Protein AF-A0A0G0ZHA1-F1 (afdb_monomer)

Secondary structure (DSSP, 8-state):
--HHHHHHHHHHS-HHHHSHHHHHHHHHHHHHH-GGGG-GGGHHHHHHHHHHHHHHHB--TT---TTS--SB-HHHHTT--HHHHHHHHHHHHHHHHTT--HHHHHHHSHHHHHHHHHHHHHH-GGGTTTS--HHHHHHHHHHHHHHTTGGGG-GGGGG-HHHHHHHHGGG---TT--

Solvent-accessible surface area (backbone atoms only — not comparable to full-atom values): 10321 Å² total; per-residue (Å²): 141,66,70,67,58,62,51,58,49,61,74,74,47,59,52,53,74,80,37,45,67,61,26,51,52,43,42,52,46,45,35,73,79,36,61,62,48,66,40,67,27,32,40,65,47,43,54,51,52,22,43,54,48,40,50,59,37,46,47,67,88,86,64,80,46,96,89,50,77,60,74,37,54,76,77,45,66,82,63,66,60,64,70,56,57,46,51,53,52,49,54,53,45,54,70,53,49,77,49,25,47,4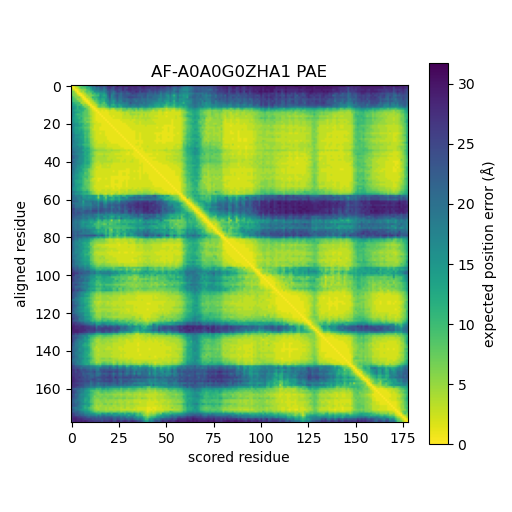2,69,55,27,51,70,79,38,42,66,51,38,54,49,49,48,52,51,47,54,74,43,47,59,87,58,73,84,81,78,79,53,66,40,44,46,18,35,49,37,43,52,52,39,65,75,66,64,47,80,80,69,53,81,77,74,66,78,42,72,70,55,47,47,69,71,55,41,79,39,55,46,65,74,78,82,124

Organism: NCBI:txid1618756

Mean predicted aligned error: 10.15 Å

Foldseek 3Di:
DPLVVVVVVVVVDQLCVVQVPQLVLLLVLLCVLQVLCVQLFQVVLSNLSSSVLSPQQEDDPPPPDVPRDRLDYPVCSVVDDSVSSNVSSVVVSCVLLVFLDLVSCCVQPVLLLVVLVVLCCVQPVVVPPDDDDSSSSRSVSSSQCVSLVPVPPDPVVSPDNVVSCVRRVVSGDRNPPD

Radius of gyration: 17.96 Å; Cα contacts (8 Å, |Δi|>4): 172; chains: 1; bounding box: 52×37×45 Å

Structure (mmCIF, N/CA/C/O backbone):
data_AF-A0A0G0ZHA1-F1
#
_entry.id   AF-A0A0G0ZHA1-F1
#
loop_
_atom_site.group_PDB
_atom_site.id
_atom_site.type_symbol
_atom_site.label_atom_id
_atom_site.label_alt_id
_atom_site.label_comp_id
_atom_site.label_asym_id
_atom_site.label_entity_id
_atom_site.label_seq_id
_atom_site.pdbx_PDB_ins_code
_atom_site.Cartn_x
_atom_site.Cartn_y
_atom_site.Cartn_z
_atom_site.occupancy
_atom_site.B_iso_or_equiv
_atom_site.auth_seq_id
_atom_site.auth_comp_id
_atom_site.auth_asym_i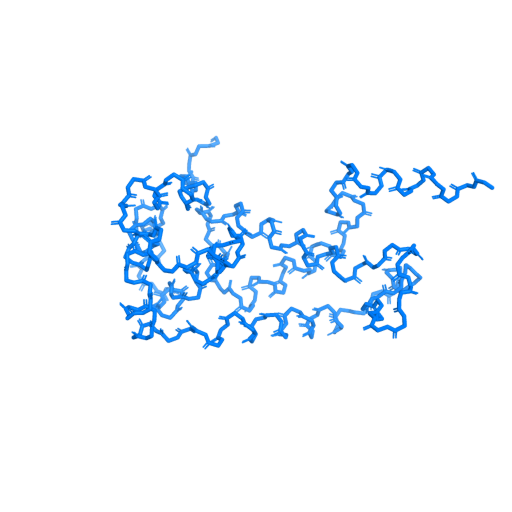d
_atom_site.auth_atom_id
_atom_site.pdbx_PDB_model_num
ATOM 1 N N . MET A 1 1 ? 34.231 -11.198 -16.435 1.00 37.31 1 MET A N 1
ATOM 2 C CA . MET A 1 1 ? 33.963 -11.262 -14.976 1.00 37.31 1 MET A CA 1
ATOM 3 C C . MET A 1 1 ? 33.442 -9.924 -14.406 1.0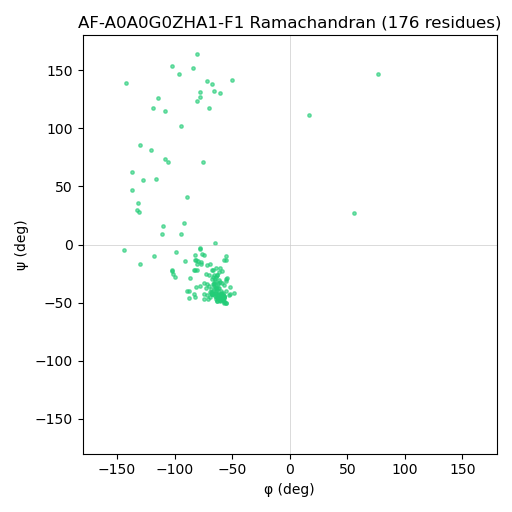0 37.31 1 MET A C 1
ATOM 5 O O . MET A 1 1 ? 33.811 -9.563 -13.298 1.00 37.31 1 MET A O 1
ATOM 9 N N . SER A 1 2 ? 32.572 -9.185 -15.118 1.00 45.50 2 SER A N 1
ATOM 10 C CA . SER A 1 2 ? 32.086 -7.848 -14.686 1.00 45.50 2 SER A CA 1
ATOM 11 C C . SER A 1 2 ? 30.690 -7.866 -14.040 1.00 45.50 2 SER A C 1
ATOM 13 O O . SER A 1 2 ? 30.403 -7.059 -13.164 1.00 45.50 2 SER A O 1
ATOM 15 N N . GLN A 1 3 ? 29.838 -8.827 -14.413 1.00 42.78 3 GLN A N 1
ATOM 16 C CA . GLN A 1 3 ? 28.422 -8.866 -14.009 1.00 42.78 3 GLN A CA 1
ATOM 17 C C . GLN A 1 3 ? 28.206 -9.078 -12.501 1.00 42.78 3 GLN A C 1
ATOM 19 O O . GLN A 1 3 ? 27.221 -8.613 -11.943 1.00 42.78 3 GLN A O 1
ATOM 24 N N . SER A 1 4 ? 29.154 -9.711 -11.808 1.00 49.75 4 SER A N 1
ATOM 25 C CA . SER A 1 4 ? 28.999 -10.093 -10.399 1.00 49.75 4 SER A CA 1
ATOM 26 C C . SER A 1 4 ? 29.073 -8.910 -9.423 1.00 49.75 4 SER A C 1
ATOM 28 O O . SER A 1 4 ? 28.534 -8.989 -8.323 1.00 49.75 4 SER A O 1
ATOM 30 N N . ARG A 1 5 ? 29.745 -7.806 -9.786 1.00 39.97 5 ARG A N 1
ATOM 31 C CA . ARG A 1 5 ? 29.899 -6.637 -8.896 1.00 39.97 5 ARG A CA 1
ATOM 32 C C . ARG A 1 5 ? 28.692 -5.705 -8.942 1.00 39.97 5 ARG A C 1
ATOM 34 O O . ARG A 1 5 ? 28.226 -5.289 -7.886 1.00 39.97 5 ARG A O 1
ATOM 41 N N . GLU A 1 6 ? 28.155 -5.436 -10.129 1.00 44.25 6 GLU A N 1
ATOM 42 C CA . GLU A 1 6 ? 26.936 -4.628 -10.306 1.00 44.25 6 GLU A CA 1
ATOM 43 C C . GLU A 1 6 ? 25.734 -5.262 -9.590 1.00 44.25 6 GLU A C 1
ATOM 45 O O . GLU A 1 6 ? 24.894 -4.569 -9.016 1.00 44.25 6 GLU A O 1
ATOM 50 N N . LEU A 1 7 ? 25.700 -6.594 -9.521 1.00 42.97 7 LEU A N 1
ATOM 51 C CA . LEU A 1 7 ? 24.596 -7.326 -8.915 1.00 42.97 7 LEU A CA 1
ATOM 52 C C . LEU A 1 7 ? 24.602 -7.353 -7.385 1.00 42.97 7 LEU A C 1
ATOM 54 O O . LEU A 1 7 ? 23.546 -7.248 -6.759 1.00 42.97 7 LEU A O 1
ATOM 58 N N . ILE A 1 8 ? 25.785 -7.413 -6.769 1.00 46.50 8 ILE A N 1
ATOM 59 C CA . ILE A 1 8 ? 25.935 -7.266 -5.312 1.00 46.50 8 ILE A CA 1
ATOM 60 C C . ILE A 1 8 ? 25.543 -5.843 -4.881 1.00 46.50 8 ILE A C 1
ATOM 62 O O . ILE A 1 8 ? 24.961 -5.652 -3.811 1.00 46.50 8 ILE A O 1
ATOM 66 N N . VAL A 1 9 ? 25.813 -4.846 -5.729 1.00 45.88 9 VAL A N 1
ATOM 67 C CA . VAL A 1 9 ? 25.416 -3.450 -5.508 1.00 45.88 9 VAL A CA 1
ATOM 68 C C . VAL A 1 9 ? 23.890 -3.293 -5.588 1.00 45.88 9 VAL A C 1
ATOM 70 O O . VAL A 1 9 ? 23.301 -2.686 -4.692 1.00 45.88 9 VAL A O 1
ATOM 73 N N . CYS A 1 10 ? 23.225 -3.936 -6.556 1.00 49.22 10 CYS A N 1
ATOM 74 C CA . CYS A 1 10 ? 21.761 -3.898 -6.695 1.00 49.22 10 CYS A CA 1
ATOM 75 C C . CYS A 1 10 ? 20.986 -4.591 -5.557 1.00 49.22 10 CYS A C 1
ATOM 77 O O . CYS A 1 10 ? 19.814 -4.295 -5.335 1.00 49.22 10 CYS A O 1
ATOM 79 N N . GLN A 1 11 ? 21.611 -5.511 -4.816 1.00 53.94 11 GLN A N 1
ATOM 80 C CA . GLN A 1 11 ? 20.988 -6.141 -3.643 1.00 53.94 11 GLN A CA 1
ATOM 81 C C . GLN A 1 11 ? 21.102 -5.295 -2.365 1.00 53.94 11 GLN A C 1
ATOM 83 O O . GLN A 1 11 ? 20.321 -5.496 -1.436 1.00 53.94 11 GLN A O 1
ATOM 88 N N . ARG A 1 12 ? 22.068 -4.367 -2.305 1.00 59.75 12 ARG A N 1
ATOM 89 C CA . ARG A 1 12 ? 22.348 -3.532 -1.123 1.00 59.75 12 ARG A CA 1
ATOM 90 C C . ARG A 1 12 ? 21.795 -2.113 -1.232 1.00 59.75 12 ARG A C 1
ATOM 92 O O . ARG A 1 12 ? 21.552 -1.492 -0.202 1.00 59.75 12 ARG A O 1
ATOM 99 N N . LEU A 1 13 ? 21.606 -1.609 -2.449 1.00 70.62 13 LEU A N 1
ATOM 100 C CA . LEU A 1 13 ? 21.026 -0.295 -2.711 1.00 70.62 13 LEU A CA 1
ATOM 101 C C . LEU A 1 13 ? 19.526 -0.401 -3.002 1.00 70.62 13 LEU A C 1
ATOM 103 O O . LEU A 1 13 ? 19.053 -1.385 -3.572 1.00 70.62 13 LEU A O 1
ATOM 107 N N . GLN A 1 14 ? 18.781 0.626 -2.598 1.00 81.12 14 GLN A N 1
ATOM 108 C CA . GLN A 1 14 ? 17.362 0.744 -2.922 1.00 81.12 14 GLN A CA 1
ATOM 109 C C . GLN A 1 14 ? 17.190 0.972 -4.431 1.00 81.12 14 GLN A C 1
ATOM 111 O O . GLN A 1 14 ? 17.927 1.745 -5.045 1.00 81.12 14 GLN A O 1
ATOM 116 N N . PHE A 1 15 ? 16.205 0.316 -5.033 1.00 81.94 15 PHE A N 1
ATOM 117 C CA . PHE A 1 15 ? 15.832 0.488 -6.433 1.00 81.94 15 PHE A CA 1
ATOM 118 C C . PHE A 1 15 ? 15.324 1.905 -6.701 1.00 81.94 15 PHE A C 1
ATOM 120 O O . PHE A 1 15 ? 15.535 2.410 -7.797 1.00 81.94 15 PHE A O 1
ATOM 127 N N . SER A 1 16 ? 14.751 2.582 -5.705 1.00 85.94 16 SER A N 1
ATOM 128 C CA . SER A 1 16 ? 14.474 4.021 -5.755 1.00 85.94 16 SER A CA 1
ATOM 129 C C . SER A 1 16 ? 15.707 4.888 -6.053 1.00 85.94 16 SER A C 1
ATOM 131 O O . SER A 1 16 ? 15.572 5.941 -6.668 1.00 85.94 16 SER A O 1
ATOM 133 N N . VAL A 1 17 ? 16.907 4.448 -5.653 1.00 86.75 17 VAL A N 1
ATOM 134 C CA . VAL A 1 17 ? 18.180 5.144 -5.912 1.00 86.75 17 VAL A CA 1
ATOM 135 C C . VAL A 1 17 ? 18.766 4.731 -7.259 1.00 86.75 17 VAL A C 1
ATOM 137 O O . VAL A 1 17 ? 19.301 5.565 -7.981 1.00 86.75 17 VAL A O 1
ATOM 140 N N . LEU A 1 18 ? 18.668 3.446 -7.603 1.00 81.00 18 LEU A N 1
ATOM 141 C CA . LEU A 1 18 ? 19.221 2.904 -8.848 1.00 81.00 18 LEU A CA 1
ATOM 142 C C . LEU A 1 18 ? 18.387 3.282 -10.078 1.00 81.00 18 LEU A C 1
ATOM 144 O O . LEU A 1 18 ? 18.935 3.470 -11.159 1.00 81.00 18 LEU A O 1
ATOM 148 N N . PHE A 1 19 ? 17.069 3.393 -9.908 1.00 84.75 19 PHE A N 1
ATOM 149 C CA . PHE A 1 19 ? 16.093 3.621 -10.971 1.00 84.75 19 PHE A CA 1
ATOM 150 C C . PHE A 1 19 ? 15.048 4.667 -10.539 1.00 84.75 19 PHE A C 1
ATOM 152 O O . PHE A 1 19 ? 13.853 4.362 -10.435 1.00 84.75 19 PHE A O 1
ATOM 159 N N . PRO A 1 20 ? 15.479 5.914 -10.270 1.00 87.06 20 PRO A N 1
ATOM 160 C CA . PRO A 1 20 ? 14.632 6.941 -9.663 1.00 87.06 20 PRO A CA 1
ATOM 161 C C . PRO A 1 20 ? 13.423 7.315 -10.525 1.00 87.06 20 PRO A C 1
ATOM 163 O O . PRO A 1 20 ? 12.344 7.583 -9.998 1.00 87.06 20 PRO A O 1
ATOM 166 N N . GLU A 1 21 ? 13.565 7.295 -11.850 1.00 86.38 21 GLU A N 1
ATOM 167 C CA . GLU A 1 21 ? 12.484 7.660 -12.768 1.00 86.38 21 GLU A CA 1
ATOM 168 C C . GLU A 1 21 ? 11.382 6.593 -12.812 1.00 86.38 21 GLU A C 1
ATOM 170 O O . GLU A 1 21 ? 10.204 6.931 -12.692 1.00 86.38 21 GLU A O 1
ATOM 175 N N . VAL A 1 22 ? 11.751 5.307 -12.874 1.00 86.19 22 VAL A N 1
ATOM 176 C CA . VAL A 1 22 ? 10.794 4.188 -12.781 1.00 86.19 22 VAL A CA 1
ATOM 177 C C . VAL A 1 22 ? 10.089 4.218 -11.429 1.00 86.19 22 VAL A C 1
ATOM 179 O O . VAL A 1 22 ? 8.864 4.146 -11.368 1.00 86.19 22 VAL A O 1
ATOM 182 N N . HIS A 1 23 ? 10.845 4.398 -10.344 1.00 89.88 23 HIS A N 1
ATOM 183 C CA . HIS A 1 23 ? 10.276 4.486 -9.003 1.00 89.88 23 HIS A CA 1
ATOM 184 C C . HIS A 1 23 ? 9.275 5.643 -8.879 1.00 89.88 23 HIS A C 1
ATOM 186 O O . HIS A 1 23 ? 8.193 5.470 -8.318 1.00 89.88 23 HIS A O 1
ATOM 192 N N . ARG A 1 24 ? 9.586 6.816 -9.445 1.00 91.25 24 ARG A N 1
ATOM 193 C CA . ARG A 1 24 ? 8.678 7.972 -9.469 1.00 91.25 24 ARG A CA 1
ATOM 194 C C . ARG A 1 24 ? 7.370 7.662 -10.203 1.00 91.25 24 ARG A C 1
ATOM 196 O O . ARG A 1 24 ? 6.306 8.001 -9.687 1.00 91.25 24 ARG A O 1
ATOM 203 N N . LEU A 1 25 ? 7.437 7.010 -11.364 1.00 90.44 25 LEU A N 1
ATOM 204 C CA . LEU A 1 25 ? 6.252 6.614 -12.136 1.00 90.44 25 LEU A CA 1
ATOM 205 C C . LEU A 1 25 ? 5.395 5.596 -11.378 1.00 90.44 25 LEU A C 1
ATOM 207 O O . LEU A 1 25 ? 4.180 5.755 -11.291 1.00 90.44 25 LEU A O 1
ATOM 211 N N . VAL A 1 26 ? 6.029 4.608 -10.741 1.00 91.00 26 VAL A N 1
ATOM 212 C CA . VAL A 1 26 ? 5.342 3.630 -9.887 1.00 91.00 26 VAL A CA 1
ATOM 213 C C . VAL A 1 26 ? 4.624 4.319 -8.729 1.00 91.00 26 VAL A C 1
ATOM 215 O O . VAL A 1 26 ? 3.463 4.015 -8.472 1.00 91.00 26 VAL A O 1
ATOM 218 N N . ARG A 1 27 ? 5.270 5.269 -8.040 1.00 93.31 27 ARG A N 1
ATOM 219 C CA . ARG A 1 27 ? 4.625 6.042 -6.964 1.00 93.31 27 ARG A CA 1
ATOM 220 C C . ARG A 1 27 ? 3.401 6.803 -7.459 1.00 93.31 27 ARG A C 1
ATOM 222 O O . ARG A 1 27 ? 2.386 6.816 -6.771 1.00 93.31 27 ARG A O 1
ATOM 229 N N . TYR A 1 28 ? 3.505 7.442 -8.623 1.00 91.94 28 TYR A N 1
ATOM 230 C CA . TYR A 1 28 ? 2.398 8.193 -9.209 1.00 91.94 28 TYR A CA 1
ATOM 231 C C . TYR A 1 28 ? 1.216 7.275 -9.539 1.00 91.94 28 TYR A C 1
ATOM 233 O O . TYR A 1 28 ? 0.095 7.543 -9.111 1.00 91.94 28 TYR A O 1
ATOM 241 N N . ALA A 1 29 ? 1.477 6.153 -10.215 1.00 91.44 29 ALA A N 1
ATOM 242 C CA . ALA A 1 29 ? 0.456 5.158 -10.519 1.00 91.44 29 ALA A CA 1
ATOM 243 C C . ALA A 1 29 ? -0.170 4.578 -9.237 1.00 91.44 29 ALA A C 1
ATOM 245 O O . ALA A 1 29 ? -1.390 4.475 -9.139 1.00 91.44 29 ALA A O 1
ATOM 246 N N . LEU A 1 30 ? 0.640 4.276 -8.215 1.00 92.75 30 LEU A N 1
ATOM 247 C CA . LEU A 1 30 ? 0.157 3.796 -6.919 1.00 92.75 30 LEU A CA 1
ATOM 248 C C . LEU A 1 30 ? -0.815 4.775 -6.266 1.00 92.75 30 LEU A C 1
ATOM 250 O O . LEU A 1 30 ? -1.871 4.348 -5.826 1.00 92.75 30 LEU A O 1
ATOM 254 N N . VAL A 1 31 ? -0.496 6.069 -6.216 1.00 91.31 31 VAL A N 1
ATOM 255 C CA . VAL A 1 31 ? -1.399 7.079 -5.633 1.00 91.31 31 VAL A CA 1
ATOM 256 C C . VAL A 1 31 ? -2.675 7.239 -6.464 1.00 91.31 31 VAL A C 1
ATOM 258 O O . VAL A 1 31 ? -3.746 7.460 -5.907 1.00 91.31 31 VAL A O 1
ATOM 261 N N . ARG A 1 32 ? -2.582 7.091 -7.791 1.00 90.00 32 ARG A N 1
ATOM 262 C CA . ARG A 1 32 ? -3.736 7.177 -8.693 1.00 90.00 32 ARG A CA 1
ATOM 263 C C . ARG A 1 32 ? -4.723 6.023 -8.498 1.00 90.00 32 ARG A C 1
ATOM 265 O O . ARG A 1 32 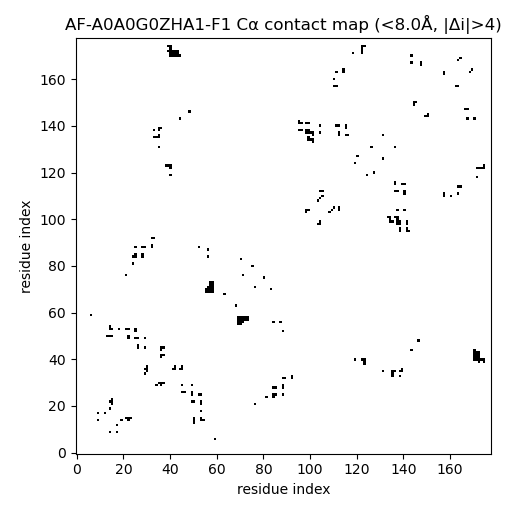? -5.924 6.258 -8.529 1.00 90.00 32 ARG A O 1
ATOM 272 N N . TYR A 1 33 ? -4.225 4.800 -8.308 1.00 89.06 33 TYR A N 1
ATOM 273 C CA . TYR A 1 33 ? -5.062 3.615 -8.081 1.00 89.06 33 TYR A CA 1
ATOM 274 C C . TYR A 1 33 ? -5.434 3.405 -6.609 1.00 89.06 33 TYR A C 1
ATOM 276 O O . TYR A 1 33 ? -6.494 2.871 -6.316 1.00 89.06 33 TYR A O 1
ATOM 284 N N . PHE A 1 34 ? -4.592 3.849 -5.677 1.00 88.50 34 PHE A N 1
ATOM 285 C CA . PHE A 1 34 ? -4.822 3.775 -4.239 1.00 88.50 34 PHE A CA 1
ATOM 286 C C . PHE A 1 34 ? -4.799 5.176 -3.650 1.00 88.50 34 PHE A C 1
ATOM 288 O O . PHE A 1 34 ? -3.801 5.605 -3.064 1.00 88.50 34 PHE A O 1
ATOM 295 N N . HIS A 1 35 ? -5.922 5.879 -3.768 1.00 85.25 35 HIS A N 1
ATOM 296 C CA . HIS A 1 35 ? -6.051 7.246 -3.269 1.00 85.25 35 HIS A CA 1
ATOM 297 C C . HIS A 1 35 ? -5.624 7.371 -1.797 1.00 85.25 35 HIS A C 1
ATOM 299 O O . HIS A 1 35 ? -4.938 8.316 -1.416 1.00 85.25 35 HIS A O 1
ATOM 305 N N . VAL A 1 36 ? -5.915 6.352 -0.981 1.00 87.81 36 VAL A N 1
ATOM 306 C CA . VAL A 1 36 ? -5.529 6.279 0.437 1.00 87.81 36 VAL A CA 1
ATOM 307 C C . VAL A 1 36 ? -4.016 6.348 0.700 1.00 87.81 36 VAL A C 1
ATOM 309 O O . VAL A 1 36 ? -3.600 6.772 1.777 1.00 87.81 36 VAL A O 1
ATOM 312 N N . LEU A 1 37 ? -3.163 6.002 -0.272 1.00 90.62 37 LEU A N 1
ATOM 313 C CA . LEU A 1 37 ? -1.704 6.106 -0.134 1.00 90.62 37 LEU A CA 1
ATOM 314 C C . LEU A 1 37 ? -1.181 7.548 -0.219 1.00 90.62 37 LEU A C 1
ATOM 316 O O . LEU A 1 37 ? -0.009 7.779 0.077 1.00 90.62 37 LEU A O 1
ATOM 320 N N . GLN A 1 38 ? -2.022 8.520 -0.585 1.00 87.94 38 GLN A N 1
ATOM 321 C CA . GLN A 1 38 ? -1.659 9.939 -0.525 1.00 87.94 38 GLN A CA 1
ATOM 322 C C . GLN A 1 38 ? -1.576 10.471 0.916 1.00 87.94 38 GLN A C 1
ATOM 324 O O . GLN A 1 38 ? -1.012 11.542 1.142 1.00 87.94 38 GLN A O 1
ATOM 329 N N . LEU A 1 39 ? -2.170 9.757 1.884 1.00 88.12 39 LEU A N 1
ATOM 330 C CA . LEU A 1 39 ? -2.177 10.172 3.282 1.00 88.12 39 LEU A CA 1
ATOM 331 C C . LEU A 1 39 ? -0.737 10.276 3.795 1.00 88.12 39 LEU A C 1
ATOM 333 O O . LEU A 1 39 ? 0.057 9.339 3.669 1.00 88.12 39 LEU A O 1
ATOM 337 N N . ARG A 1 40 ? -0.392 11.400 4.430 1.00 88.38 40 ARG A N 1
ATOM 338 C CA . ARG A 1 40 ? 0.963 11.628 4.955 1.00 88.38 40 ARG A CA 1
ATOM 339 C C . ARG A 1 40 ? 1.273 10.613 6.044 1.00 88.38 40 ARG A C 1
ATOM 341 O O . ARG A 1 40 ? 2.392 10.105 6.108 1.00 88.38 40 ARG A O 1
ATOM 348 N N . CYS A 1 41 ? 0.272 10.267 6.852 1.00 89.75 41 CYS A N 1
ATOM 349 C CA . CYS A 1 41 ? 0.421 9.299 7.928 1.00 89.75 41 CYS A CA 1
ATOM 350 C C . CYS A 1 41 ? 0.815 7.894 7.447 1.00 89.75 41 CYS A C 1
ATOM 352 O O . CYS A 1 41 ? 1.442 7.183 8.220 1.00 89.75 41 CYS A O 1
ATOM 354 N N . VAL A 1 42 ? 0.547 7.501 6.195 1.00 91.44 42 VAL A N 1
ATOM 355 C CA . VAL A 1 42 ? 0.924 6.175 5.655 1.00 91.44 42 VAL A CA 1
ATOM 356 C C . VAL A 1 42 ? 2.041 6.233 4.614 1.00 91.44 42 VAL A C 1
ATOM 358 O O . VAL A 1 42 ? 2.291 5.252 3.913 1.00 91.44 42 VAL A O 1
ATOM 361 N N . LYS A 1 43 ? 2.775 7.349 4.530 1.00 90.06 43 LYS A N 1
ATOM 362 C CA . LYS A 1 43 ? 3.910 7.507 3.608 1.00 90.06 43 LYS A CA 1
ATOM 363 C C . LYS A 1 43 ? 4.911 6.332 3.625 1.00 90.06 43 LYS A C 1
ATOM 365 O O . LYS A 1 43 ? 5.282 5.893 2.536 1.00 90.06 43 LYS A O 1
ATOM 370 N N . PRO A 1 44 ? 5.299 5.747 4.781 1.00 91.06 44 PRO A N 1
ATOM 371 C CA . PRO A 1 44 ? 6.192 4.584 4.787 1.00 91.06 44 PRO A CA 1
ATOM 372 C C . PRO A 1 44 ? 5.637 3.378 4.016 1.00 91.06 44 PRO A C 1
ATOM 374 O O . PRO A 1 44 ? 6.398 2.625 3.409 1.00 91.06 44 PRO A O 1
ATOM 377 N N . LEU A 1 45 ? 4.312 3.192 4.016 1.00 91.62 45 LEU A N 1
ATOM 378 C CA . LEU A 1 45 ? 3.657 2.120 3.269 1.00 91.62 45 LEU A CA 1
ATOM 379 C C . LEU A 1 45 ? 3.747 2.369 1.761 1.00 91.62 45 LEU A C 1
ATOM 381 O O . LEU A 1 45 ? 4.115 1.455 1.024 1.00 91.62 45 LEU A O 1
ATOM 385 N N . LEU A 1 46 ? 3.481 3.601 1.309 1.00 93.00 46 LEU A N 1
ATOM 386 C CA . LEU A 1 46 ? 3.658 3.993 -0.094 1.00 93.00 46 LEU A CA 1
ATOM 387 C C . LEU A 1 46 ? 5.102 3.756 -0.559 1.00 93.00 46 LEU A C 1
ATOM 389 O O . LEU A 1 46 ? 5.312 3.175 -1.622 1.00 93.00 46 LEU A O 1
ATOM 393 N N . ASP A 1 47 ? 6.087 4.163 0.245 1.00 90.69 47 ASP A N 1
ATOM 394 C CA . ASP A 1 47 ? 7.509 4.020 -0.080 1.00 90.69 47 ASP A CA 1
ATOM 395 C C . ASP A 1 47 ? 7.896 2.544 -0.273 1.00 90.69 47 ASP A C 1
ATOM 397 O O . ASP A 1 47 ? 8.538 2.188 -1.264 1.00 90.69 47 ASP A O 1
ATOM 401 N N . VAL A 1 48 ? 7.440 1.660 0.621 1.00 89.62 48 VAL A N 1
ATOM 402 C CA . VAL A 1 48 ? 7.697 0.215 0.521 1.00 89.62 48 VAL A CA 1
ATOM 403 C C . VAL A 1 48 ? 6.969 -0.425 -0.661 1.00 89.62 48 VAL A C 1
ATOM 405 O O . VAL A 1 48 ? 7.555 -1.263 -1.349 1.00 89.62 48 VAL A O 1
ATOM 408 N N . CYS A 1 49 ? 5.713 -0.055 -0.921 1.00 89.88 49 CYS A N 1
ATOM 409 C CA . CYS A 1 49 ? 4.965 -0.559 -2.075 1.00 89.88 49 CYS A CA 1
ATOM 410 C C . CYS A 1 49 ? 5.649 -0.165 -3.389 1.00 89.88 49 CYS A C 1
ATOM 412 O O . CYS A 1 49 ? 5.861 -1.016 -4.255 1.00 89.88 49 CYS A O 1
ATOM 414 N N . ALA A 1 50 ? 6.055 1.101 -3.509 1.00 91.19 50 ALA A N 1
ATOM 415 C CA . ALA A 1 50 ? 6.745 1.599 -4.688 1.00 91.19 50 ALA A CA 1
ATOM 416 C C . ALA A 1 50 ? 8.081 0.886 -4.901 1.00 91.19 50 ALA A C 1
ATOM 418 O O . ALA A 1 50 ? 8.389 0.473 -6.016 1.00 91.19 50 ALA A O 1
ATOM 419 N N . GLU A 1 51 ? 8.850 0.670 -3.837 1.00 88.38 51 GLU A N 1
ATOM 420 C CA . GLU A 1 51 ? 10.123 -0.048 -3.895 1.00 88.38 51 GLU A CA 1
ATOM 421 C C . GLU A 1 51 ? 9.941 -1.504 -4.355 1.00 88.38 51 GLU A C 1
ATOM 423 O O . GLU A 1 51 ? 10.640 -1.969 -5.259 1.00 88.38 51 GLU A O 1
ATOM 428 N N . LYS A 1 52 ? 8.955 -2.218 -3.793 1.00 84.81 52 LYS A N 1
ATOM 429 C CA . LYS A 1 52 ? 8.635 -3.598 -4.192 1.00 84.81 52 LYS A CA 1
ATOM 430 C C . LYS A 1 52 ? 8.231 -3.684 -5.661 1.00 84.81 52 LYS A C 1
ATOM 432 O O . LYS A 1 52 ? 8.762 -4.524 -6.382 1.00 84.81 52 LYS A O 1
ATOM 437 N N . LEU A 1 53 ? 7.320 -2.823 -6.112 1.00 85.12 53 LEU A N 1
ATOM 438 C CA . LEU A 1 53 ? 6.851 -2.833 -7.499 1.00 85.12 53 LEU A CA 1
ATOM 439 C C . LEU A 1 53 ? 7.940 -2.401 -8.479 1.00 85.12 53 LEU A C 1
ATOM 441 O O . LEU A 1 53 ? 8.089 -3.035 -9.517 1.00 85.12 53 LEU A O 1
ATOM 445 N N . THR A 1 54 ? 8.768 -1.416 -8.124 1.00 85.12 54 THR A N 1
ATOM 446 C CA . THR A 1 54 ? 9.940 -1.029 -8.931 1.00 85.12 54 THR A CA 1
ATOM 447 C C . THR A 1 54 ? 10.869 -2.226 -9.130 1.00 85.12 54 THR A C 1
ATOM 449 O O . THR A 1 54 ? 11.292 -2.504 -10.248 1.00 85.12 54 THR A O 1
ATOM 452 N N . ARG A 1 55 ? 11.124 -3.001 -8.069 1.00 79.31 55 ARG A N 1
ATOM 453 C CA . ARG A 1 55 ? 11.909 -4.239 -8.160 1.00 79.31 55 ARG A CA 1
ATOM 454 C C . ARG A 1 55 ? 11.230 -5.329 -8.997 1.00 79.31 55 ARG A C 1
ATOM 456 O O . ARG A 1 55 ? 11.928 -6.116 -9.621 1.00 79.31 55 ARG A O 1
ATOM 463 N N . HIS A 1 56 ? 9.902 -5.420 -8.998 1.00 76.38 56 HIS A N 1
ATOM 464 C CA . HIS A 1 56 ? 9.184 -6.383 -9.843 1.00 76.38 56 HIS A CA 1
ATOM 465 C C . HIS A 1 56 ? 9.194 -5.992 -11.323 1.00 76.38 56 HIS A C 1
ATOM 467 O O . HIS A 1 56 ? 9.305 -6.862 -12.184 1.00 76.38 56 HIS A O 1
ATOM 473 N N . ILE A 1 57 ? 9.091 -4.696 -11.608 1.00 76.62 57 ILE A N 1
ATOM 474 C CA . ILE A 1 57 ? 9.131 -4.144 -12.963 1.00 76.62 57 ILE A CA 1
ATOM 475 C C . ILE A 1 57 ? 10.524 -4.327 -13.569 1.00 76.62 57 ILE A C 1
ATOM 477 O O . ILE A 1 57 ? 10.649 -4.724 -14.726 1.00 76.62 57 ILE A O 1
ATOM 481 N N . ILE A 1 58 ? 11.56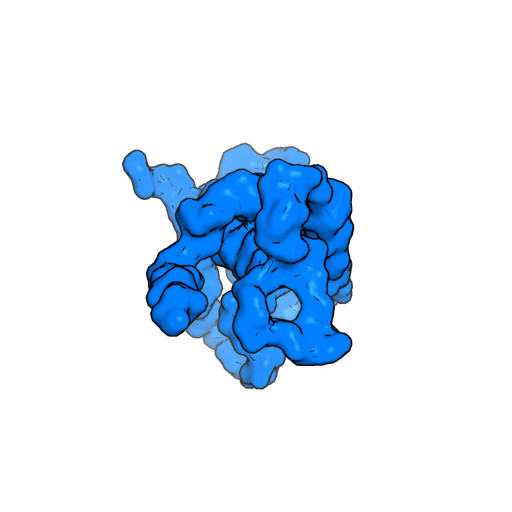4 -4.078 -12.773 1.00 73.81 58 ILE A N 1
ATOM 482 C CA . ILE A 1 58 ? 12.957 -4.127 -13.207 1.00 73.81 58 ILE A CA 1
ATOM 483 C C . ILE A 1 58 ? 13.538 -5.504 -12.895 1.00 73.81 58 ILE A C 1
ATOM 485 O O . ILE A 1 58 ? 13.926 -5.787 -11.761 1.00 73.81 58 ILE A O 1
ATOM 489 N N . ALA A 1 59 ? 13.655 -6.368 -13.902 1.00 64.56 59 ALA A N 1
ATOM 490 C CA . ALA A 1 59 ? 14.404 -7.604 -13.717 1.00 64.56 59 ALA A CA 1
ATOM 491 C C . ALA A 1 59 ? 15.910 -7.332 -13.790 1.00 64.56 59 ALA A C 1
ATOM 493 O O . ALA A 1 59 ? 16.421 -6.803 -14.777 1.00 64.56 59 ALA A O 1
ATOM 494 N N . LEU A 1 60 ? 16.643 -7.774 -12.768 1.00 51.66 60 LEU A N 1
ATOM 495 C CA . LEU A 1 60 ? 18.085 -7.944 -12.902 1.00 51.66 60 LEU A CA 1
ATOM 496 C C . LEU A 1 60 ? 18.357 -9.162 -13.811 1.00 51.66 60 LEU A C 1
ATOM 498 O O . LEU A 1 60 ? 17.664 -10.176 -13.672 1.00 51.66 60 LEU A O 1
ATOM 502 N N . PRO A 1 61 ? 19.368 -9.109 -14.700 1.00 45.53 61 PRO A N 1
ATOM 503 C CA . PRO A 1 61 ? 19.620 -10.129 -15.726 1.00 45.53 61 PRO A CA 1
ATOM 504 C C . PRO A 1 61 ? 19.784 -11.584 -15.234 1.00 45.53 61 PRO A C 1
ATOM 506 O O . PRO A 1 61 ? 19.752 -12.508 -16.043 1.00 45.53 61 PRO A O 1
ATOM 509 N N . GLU A 1 62 ? 19.958 -11.822 -13.933 1.00 40.69 62 GLU A N 1
ATOM 510 C CA . GLU A 1 62 ? 20.320 -13.134 -13.378 1.00 40.69 62 GLU A CA 1
ATOM 511 C C . GLU A 1 62 ? 19.161 -14.125 -13.166 1.00 40.69 62 GLU A C 1
ATOM 513 O O . GLU A 1 62 ? 19.416 -15.312 -12.976 1.00 40.69 62 GLU A O 1
ATOM 518 N N . LYS A 1 63 ? 17.888 -13.707 -13.226 1.00 43.88 63 LYS A N 1
ATOM 519 C CA . LYS A 1 63 ? 16.735 -14.623 -13.062 1.00 43.88 63 LYS A CA 1
ATOM 520 C C . LYS A 1 63 ? 15.879 -14.730 -14.321 1.00 43.88 63 LYS A C 1
ATOM 522 O O . LYS A 1 63 ? 14.667 -14.541 -14.283 1.00 43.88 63 LYS A O 1
ATOM 527 N N . ARG A 1 64 ? 16.494 -15.108 -15.445 1.00 42.78 64 ARG A N 1
ATOM 528 C CA . ARG A 1 64 ? 15.754 -15.622 -16.610 1.00 42.78 64 ARG A CA 1
ATOM 529 C C . ARG A 1 64 ? 15.281 -17.058 -16.346 1.00 42.78 64 ARG A C 1
ATOM 531 O O . ARG A 1 64 ? 15.784 -18.004 -16.939 1.00 42.78 64 ARG A O 1
ATOM 538 N N . ASN A 1 65 ? 14.301 -17.228 -15.460 1.00 39.03 65 ASN A N 1
ATOM 539 C CA . ASN A 1 65 ? 13.452 -18.419 -15.504 1.00 39.03 65 ASN A CA 1
ATOM 540 C C . ASN A 1 65 ? 12.428 -18.219 -16.626 1.00 39.03 65 ASN A C 1
ATOM 542 O O . ASN A 1 65 ? 11.762 -17.187 -16.673 1.00 39.03 65 ASN A O 1
ATOM 546 N N . ALA A 1 66 ? 12.264 -19.214 -17.501 1.00 40.34 66 ALA A N 1
ATOM 547 C CA . ALA A 1 66 ? 11.331 -19.176 -18.635 1.00 40.34 66 ALA A CA 1
ATOM 548 C C . ALA A 1 66 ? 9.854 -18.910 -18.244 1.00 40.34 66 ALA A C 1
ATOM 550 O O . ALA A 1 66 ? 9.047 -18.581 -19.107 1.00 40.34 66 ALA A O 1
ATOM 551 N N . PHE A 1 67 ? 9.518 -19.007 -16.950 1.00 38.69 67 PHE A N 1
ATOM 552 C CA . PHE A 1 67 ? 8.184 -18.777 -16.381 1.00 38.69 67 PHE A CA 1
ATOM 553 C C . PHE A 1 67 ? 7.968 -17.385 -15.754 1.00 38.69 67 PHE A C 1
ATOM 555 O O . PHE A 1 67 ? 6.841 -17.054 -15.405 1.00 38.69 67 PHE A O 1
ATOM 562 N N . THR A 1 68 ? 9.000 -16.546 -15.637 1.00 43.34 68 THR A N 1
ATOM 563 C CA . THR A 1 68 ? 8.889 -15.159 -15.143 1.00 43.34 68 THR A CA 1
ATOM 564 C C . THR A 1 68 ? 9.597 -14.234 -16.119 1.00 43.34 68 THR A C 1
ATOM 566 O O . THR A 1 68 ? 10.786 -13.950 -15.972 1.00 43.34 68 THR A O 1
ATOM 569 N N . ARG A 1 69 ? 8.881 -13.800 -17.160 1.00 47.00 69 ARG A N 1
ATOM 570 C CA . ARG A 1 69 ? 9.381 -12.759 -18.064 1.00 47.00 69 ARG A CA 1
ATOM 571 C C . ARG A 1 69 ? 9.496 -11.433 -17.289 1.00 47.00 69 ARG A C 1
ATOM 573 O O . ARG A 1 69 ? 8.538 -11.085 -16.599 1.00 47.00 69 ARG A O 1
ATOM 580 N N . PRO A 1 70 ? 10.625 -10.706 -17.387 1.00 50.88 70 PRO A N 1
ATOM 581 C CA . PRO A 1 70 ? 10.715 -9.316 -16.941 1.00 50.88 70 PRO A CA 1
ATOM 582 C C . PRO A 1 70 ? 9.576 -8.478 -17.515 1.00 50.88 70 PRO A C 1
ATOM 584 O O . PRO A 1 70 ? 9.232 -8.652 -18.686 1.00 50.88 70 PRO A O 1
ATOM 587 N N . PHE A 1 71 ? 9.017 -7.554 -16.727 1.00 57.72 71 PHE A N 1
ATOM 588 C CA . PHE A 1 71 ? 8.026 -6.622 -17.265 1.00 57.72 71 PHE A CA 1
ATOM 589 C C . PHE A 1 71 ? 8.668 -5.453 -18.016 1.00 57.72 71 PHE A C 1
ATOM 591 O O . PHE A 1 71 ? 7.992 -4.891 -18.865 1.00 57.72 71 PHE A O 1
ATOM 598 N N . LEU A 1 72 ? 9.940 -5.121 -17.761 1.00 57.62 72 LEU A N 1
ATOM 599 C CA . LEU A 1 72 ? 10.778 -4.252 -18.595 1.00 57.62 72 LEU A CA 1
ATOM 600 C C . LEU A 1 72 ? 12.224 -4.773 -18.619 1.00 57.62 72 LEU A C 1
ATOM 602 O O . LEU A 1 72 ? 12.758 -5.174 -17.580 1.00 57.62 72 LEU A O 1
ATOM 606 N N . ASP A 1 73 ? 12.863 -4.738 -19.789 1.00 64.12 73 ASP A N 1
ATOM 607 C CA . ASP A 1 73 ? 14.312 -4.940 -19.917 1.00 64.12 73 ASP A CA 1
ATOM 608 C C . ASP A 1 73 ? 15.069 -3.622 -19.658 1.00 64.12 73 ASP A C 1
ATOM 610 O O . ASP A 1 73 ? 14.562 -2.538 -19.938 1.00 64.12 73 ASP A O 1
ATOM 614 N N . LEU A 1 74 ? 16.318 -3.688 -19.173 1.00 61.31 74 LEU A N 1
ATOM 615 C CA . LEU A 1 74 ? 17.132 -2.491 -18.871 1.00 61.31 74 LEU A CA 1
ATOM 616 C C . LEU A 1 74 ? 17.276 -1.530 -20.071 1.00 61.31 74 LEU A C 1
ATOM 618 O O . LEU A 1 74 ? 17.354 -0.320 -19.882 1.00 61.31 74 LEU A O 1
ATOM 622 N N . GLY A 1 75 ? 17.273 -2.049 -21.305 1.00 59.25 75 GLY A N 1
ATOM 623 C CA . GLY A 1 75 ? 17.292 -1.227 -22.522 1.00 59.25 75 GLY A CA 1
ATOM 624 C C . GLY A 1 75 ? 15.990 -0.456 -22.777 1.00 59.25 75 GLY A C 1
ATOM 625 O O . GLY A 1 75 ? 16.026 0.609 -23.382 1.00 59.25 75 GLY A O 1
ATOM 626 N N . GLU A 1 76 ? 14.856 -0.954 -22.276 1.00 58.91 76 GLU A N 1
ATOM 627 C CA . GLU A 1 76 ? 13.541 -0.300 -22.359 1.00 58.91 76 GLU A CA 1
ATOM 628 C C . GLU A 1 76 ? 13.359 0.758 -21.258 1.00 58.91 76 GLU A C 1
ATOM 630 O O . GLU A 1 76 ? 12.569 1.685 -21.422 1.00 58.91 76 GLU A O 1
ATOM 635 N N . ILE A 1 77 ? 14.118 0.670 -20.155 1.00 60.94 77 ILE A N 1
ATOM 636 C CA . ILE A 1 77 ? 14.121 1.685 -19.083 1.00 60.94 77 ILE A CA 1
ATOM 637 C C . ILE A 1 77 ? 14.586 3.040 -19.625 1.00 60.94 77 ILE A C 1
ATOM 639 O O . ILE A 1 77 ? 14.029 4.070 -19.263 1.00 60.94 77 ILE A O 1
ATOM 643 N N . HIS A 1 78 ? 15.560 3.038 -20.537 1.00 56.16 78 HIS A N 1
ATOM 644 C CA . HIS A 1 78 ? 16.064 4.253 -21.179 1.00 56.16 78 HIS A CA 1
ATOM 645 C C . HIS A 1 78 ? 15.152 4.787 -22.305 1.00 56.16 78 HIS A C 1
ATOM 647 O O . HIS A 1 78 ? 15.442 5.842 -22.864 1.00 56.16 78 HIS A O 1
ATOM 653 N N . GLY A 1 79 ? 14.050 4.093 -22.624 1.00 55.94 79 GLY A N 1
ATOM 654 C CA . GLY A 1 79 ? 13.078 4.445 -23.670 1.00 55.94 79 GLY A CA 1
ATOM 655 C C . GLY A 1 79 ? 11.610 4.372 -23.220 1.00 55.94 79 GLY A C 1
ATOM 656 O O . GLY A 1 79 ? 10.759 4.055 -24.041 1.00 55.94 79 GLY A O 1
ATOM 657 N N . PHE A 1 80 ? 11.349 4.611 -21.927 1.00 61.62 80 PHE A N 1
ATOM 658 C CA . PHE A 1 80 ? 10.061 4.664 -21.207 1.00 61.62 80 PHE A CA 1
ATOM 659 C C . PHE A 1 80 ? 8.810 4.046 -21.861 1.00 61.62 80 PHE A C 1
ATOM 661 O O . PHE A 1 80 ? 8.184 4.629 -22.741 1.00 61.62 80 PHE A O 1
ATOM 668 N N . ALA A 1 81 ? 8.321 2.951 -21.272 1.00 69.19 81 ALA A N 1
ATOM 669 C CA . ALA A 1 81 ? 6.987 2.403 -21.527 1.00 69.19 81 ALA A CA 1
ATOM 670 C C . ALA A 1 81 ? 6.056 2.635 -20.319 1.00 69.19 81 ALA A C 1
ATOM 672 O O . ALA A 1 81 ? 5.769 1.715 -19.551 1.00 69.19 81 ALA A O 1
ATOM 673 N N . GLU A 1 82 ? 5.603 3.876 -20.120 1.00 78.50 82 GLU A N 1
ATOM 674 C CA . GLU A 1 82 ? 4.722 4.260 -18.999 1.00 78.50 82 GLU A CA 1
ATOM 675 C C . GLU A 1 82 ? 3.442 3.411 -18.931 1.00 78.50 82 GLU A C 1
ATOM 677 O O . GLU A 1 82 ? 3.064 2.958 -17.854 1.00 78.50 82 GLU A O 1
ATOM 682 N N . GLU A 1 83 ? 2.840 3.102 -20.083 1.00 78.44 83 GLU A N 1
ATOM 683 C CA . GLU A 1 83 ? 1.646 2.250 -20.209 1.00 78.44 83 GLU A CA 1
ATOM 684 C C . GLU A 1 83 ? 1.842 0.853 -19.593 1.00 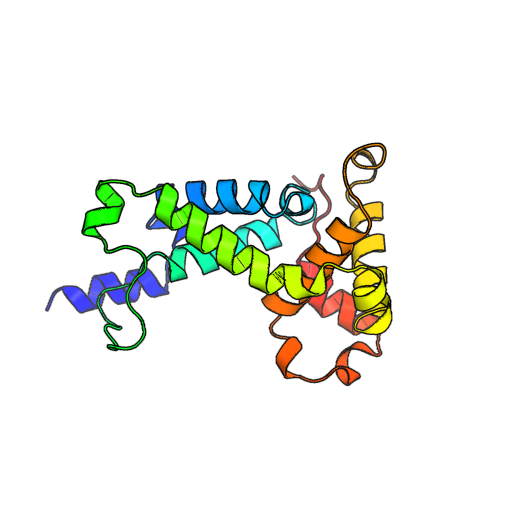78.44 83 GLU A C 1
ATOM 686 O O . GLU A 1 83 ? 0.932 0.281 -18.988 1.00 78.44 83 GLU A O 1
ATOM 691 N N . ARG A 1 84 ? 3.060 0.305 -19.687 1.00 76.00 84 ARG A N 1
ATOM 692 C CA . ARG A 1 84 ? 3.406 -0.996 -19.102 1.00 76.00 84 ARG A CA 1
ATOM 693 C C . ARG A 1 84 ? 3.459 -0.910 -17.578 1.00 76.00 84 ARG A C 1
ATOM 695 O O . ARG A 1 84 ? 2.874 -1.751 -16.897 1.00 76.00 84 ARG A O 1
ATOM 702 N N . ILE A 1 85 ? 4.120 0.114 -17.038 1.00 83.56 85 ILE A N 1
ATOM 703 C CA . ILE A 1 85 ? 4.156 0.352 -15.585 1.00 83.56 85 ILE A CA 1
ATOM 704 C C . ILE A 1 85 ? 2.731 0.510 -15.056 1.00 83.56 85 ILE A C 1
ATOM 706 O O . ILE A 1 85 ? 2.364 -0.123 -14.068 1.00 83.56 85 ILE A O 1
ATOM 710 N N . ASP A 1 86 ? 1.925 1.300 -15.754 1.00 83.50 86 ASP A N 1
ATOM 711 C CA . ASP A 1 86 ? 0.545 1.579 -15.395 1.00 83.50 86 ASP A CA 1
ATOM 712 C C . ASP A 1 86 ? -0.320 0.312 -15.351 1.00 83.50 86 ASP A C 1
ATOM 714 O O . ASP A 1 86 ? -0.977 0.034 -14.347 1.00 83.50 86 ASP A O 1
ATOM 718 N N . THR A 1 87 ? -0.226 -0.518 -16.395 1.00 80.62 87 THR A N 1
ATOM 719 C CA . THR A 1 87 ? -0.918 -1.812 -16.482 1.00 80.62 87 THR A CA 1
ATOM 720 C C . THR A 1 87 ? -0.536 -2.735 -15.326 1.00 80.62 87 THR A C 1
ATOM 722 O O . THR A 1 87 ? -1.403 -3.360 -14.717 1.00 80.62 87 THR A O 1
ATOM 725 N N . LEU A 1 88 ? 0.752 -2.816 -14.979 1.00 82.06 88 LEU A N 1
ATOM 726 C CA . LEU A 1 88 ? 1.209 -3.677 -13.889 1.00 82.06 88 LEU A CA 1
ATOM 727 C C . LEU A 1 88 ? 0.701 -3.191 -12.527 1.00 82.06 88 LEU A C 1
ATOM 729 O O . LEU A 1 88 ? 0.258 -4.002 -11.711 1.00 82.06 88 LEU A O 1
ATOM 733 N N . VAL A 1 89 ? 0.734 -1.879 -12.279 1.00 86.56 89 VAL A N 1
ATOM 734 C CA . VAL A 1 89 ? 0.192 -1.301 -11.042 1.00 86.56 89 VAL A CA 1
ATOM 735 C C . VAL A 1 89 ? -1.323 -1.515 -10.970 1.00 86.56 89 VAL A C 1
ATOM 737 O O . VAL A 1 89 ? -1.826 -1.847 -9.899 1.00 86.56 89 VAL A O 1
ATOM 740 N N . HIS A 1 90 ? -2.039 -1.421 -12.094 1.00 84.88 90 HIS A N 1
ATOM 741 C CA . HIS A 1 90 ? -3.466 -1.733 -12.168 1.00 84.88 90 HIS A CA 1
ATOM 742 C C . HIS A 1 90 ? -3.769 -3.209 -11.857 1.00 84.88 90 HIS A C 1
ATOM 744 O O . HIS A 1 90 ? -4.668 -3.505 -11.070 1.00 84.88 90 HIS A O 1
ATOM 750 N N . CYS A 1 91 ? -3.001 -4.149 -12.415 1.00 82.25 91 CYS A N 1
ATOM 751 C CA . CYS A 1 91 ? -3.131 -5.571 -12.088 1.00 82.25 91 CYS A CA 1
ATOM 752 C C . CYS A 1 91 ? -2.919 -5.824 -10.591 1.00 82.25 91 CYS A C 1
ATOM 754 O O . CYS A 1 91 ? -3.718 -6.516 -9.962 1.00 82.25 91 CYS A O 1
ATOM 756 N N . TRP A 1 92 ? -1.880 -5.221 -10.008 1.00 84.69 92 TRP A N 1
ATOM 757 C CA . TRP A 1 92 ? -1.614 -5.329 -8.576 1.00 84.69 92 TRP A CA 1
ATOM 758 C C . TRP A 1 92 ? -2.726 -4.699 -7.731 1.00 84.69 92 TRP A C 1
ATOM 760 O O . TRP A 1 92 ? -3.109 -5.260 -6.707 1.00 84.69 92 TRP A O 1
ATOM 770 N N . HIS A 1 93 ? -3.298 -3.577 -8.182 1.00 86.19 93 HIS A N 1
ATOM 771 C CA . HIS A 1 93 ? -4.493 -2.999 -7.577 1.00 86.19 93 HIS A CA 1
ATOM 772 C C . HIS A 1 93 ? -5.640 -4.004 -7.530 1.00 86.19 93 HIS A C 1
ATOM 774 O O . HIS A 1 93 ? -6.172 -4.253 -6.455 1.00 86.19 93 HIS A O 1
ATOM 780 N N . ASN A 1 94 ? -5.958 -4.664 -8.641 1.00 82.25 94 ASN A N 1
ATOM 781 C CA . ASN A 1 94 ? -7.056 -5.630 -8.680 1.00 82.25 94 ASN A CA 1
ATOM 782 C C . ASN A 1 94 ? -6.830 -6.827 -7.732 1.00 82.25 94 ASN A C 1
ATOM 784 O O . ASN A 1 94 ? -7.782 -7.311 -7.126 1.00 82.25 94 ASN A O 1
ATOM 788 N N . GLU A 1 95 ? -5.583 -7.272 -7.526 1.00 77.88 95 GLU A N 1
ATOM 789 C CA . GLU A 1 95 ? -5.262 -8.323 -6.540 1.00 77.88 95 GLU A CA 1
ATOM 790 C C . GLU A 1 95 ? -5.472 -7.893 -5.077 1.00 77.88 95 GLU A C 1
ATOM 792 O O . GLU A 1 95 ? -5.723 -8.735 -4.207 1.00 77.88 95 GLU A O 1
ATOM 797 N N . ILE A 1 96 ? -5.306 -6.603 -4.779 1.00 78.00 96 ILE A N 1
ATOM 798 C CA . ILE A 1 96 ? -5.529 -6.035 -3.445 1.00 78.00 96 ILE A CA 1
ATOM 799 C C . ILE A 1 96 ? -7.016 -5.744 -3.236 1.00 78.00 96 ILE A C 1
ATOM 801 O O . ILE A 1 96 ? -7.567 -6.102 -2.194 1.00 78.00 96 ILE A O 1
ATOM 805 N N . SER A 1 97 ? -7.653 -5.144 -4.239 1.00 69.69 97 SER A N 1
ATOM 806 C CA . SER A 1 97 ? -9.040 -4.682 -4.208 1.00 69.69 97 SER A CA 1
ATOM 807 C C . SER A 1 97 ? -10.059 -5.806 -4.392 1.00 69.69 97 SER A C 1
ATOM 809 O O . SER A 1 97 ? -11.235 -5.592 -4.175 1.00 69.69 97 SER A O 1
ATOM 811 N N . MET A 1 98 ? -9.638 -7.052 -4.637 1.00 66.00 98 MET A N 1
ATOM 812 C CA . MET A 1 98 ? -10.503 -8.235 -4.458 1.00 66.00 98 MET A CA 1
ATOM 813 C C . MET A 1 98 ? -11.113 -8.365 -3.043 1.00 66.00 98 MET A C 1
ATOM 815 O O . MET A 1 98 ? -11.970 -9.217 -2.820 1.00 66.00 98 MET A O 1
ATOM 819 N N . TYR A 1 99 ? -10.657 -7.550 -2.090 1.00 62.66 99 TYR A N 1
ATOM 820 C CA . TYR A 1 99 ? -11.125 -7.489 -0.708 1.00 62.66 99 TYR A CA 1
ATOM 821 C C . TYR A 1 99 ? -11.419 -6.039 -0.270 1.00 62.66 99 TYR A C 1
ATOM 823 O O . TYR A 1 99 ? -11.245 -5.708 0.903 1.00 62.66 99 TYR A O 1
ATOM 831 N N . ASP A 1 100 ? -11.781 -5.161 -1.212 1.00 67.06 100 ASP A N 1
ATOM 832 C CA . ASP A 1 100 ? -12.100 -3.745 -0.966 1.00 67.06 100 ASP A CA 1
ATOM 833 C C . ASP A 1 100 ? -13.480 -3.510 -0.330 1.00 67.06 100 ASP A C 1
ATOM 835 O O . ASP A 1 100 ? -13.784 -2.394 0.094 1.00 67.06 100 ASP A O 1
ATOM 839 N N . ASP A 1 101 ? -14.290 -4.562 -0.224 1.00 73.62 101 ASP A N 1
ATOM 840 C CA . ASP A 1 101 ? -15.597 -4.527 0.414 1.00 73.62 101 ASP A CA 1
ATOM 841 C C . ASP A 1 101 ? -15.448 -4.351 1.945 1.00 73.62 101 ASP A C 1
ATOM 843 O O . ASP A 1 101 ? -14.881 -5.221 2.627 1.00 73.62 101 ASP A O 1
ATOM 847 N N . PRO A 1 102 ? -15.951 -3.242 2.520 1.00 71.75 102 PRO A N 1
ATOM 848 C CA . PRO A 1 102 ? -15.847 -2.969 3.946 1.00 71.75 102 PRO A CA 1
ATOM 849 C C . PRO A 1 102 ? -16.650 -3.960 4.793 1.00 71.75 102 PRO A C 1
ATOM 851 O O . PRO A 1 102 ? -16.242 -4.236 5.920 1.00 71.75 102 PRO A O 1
ATOM 854 N N . ASP A 1 103 ? -17.738 -4.543 4.288 1.00 76.19 103 ASP A N 1
ATOM 855 C CA . ASP A 1 103 ? -18.488 -5.586 4.993 1.00 76.19 103 ASP A CA 1
ATOM 856 C C . ASP A 1 103 ? -17.660 -6.874 5.064 1.00 76.19 103 ASP A C 1
ATOM 858 O O . ASP A 1 103 ? -17.547 -7.491 6.129 1.00 76.19 103 ASP A O 1
ATOM 862 N N . ILE A 1 104 ? -16.967 -7.231 3.977 1.00 70.44 104 ILE A N 1
ATOM 863 C CA . ILE A 1 104 ? -16.007 -8.346 3.980 1.00 70.44 104 ILE A CA 1
ATOM 864 C C . ILE A 1 104 ? -14.840 -8.040 4.924 1.00 70.44 104 ILE A C 1
ATOM 866 O O . ILE A 1 104 ? -14.473 -8.894 5.732 1.00 70.44 104 ILE A O 1
ATOM 870 N N . ALA A 1 105 ? -14.269 -6.836 4.894 1.00 70.19 105 ALA A N 1
ATOM 871 C CA . ALA A 1 105 ? -13.178 -6.456 5.791 1.00 70.19 105 ALA A CA 1
ATOM 872 C C . ALA A 1 105 ? -13.608 -6.474 7.270 1.00 70.19 105 ALA A C 1
ATOM 874 O O . ALA A 1 105 ? -12.855 -6.947 8.128 1.00 70.19 105 ALA A O 1
ATOM 875 N N . ASN A 1 106 ? -14.834 -6.034 7.567 1.00 69.69 106 ASN A N 1
ATOM 876 C CA . ASN A 1 106 ? -15.428 -6.076 8.901 1.00 69.69 106 ASN A CA 1
ATOM 877 C C . ASN A 1 106 ? -15.653 -7.506 9.403 1.00 69.69 106 ASN A C 1
ATOM 879 O O . ASN A 1 106 ? -15.570 -7.747 10.606 1.00 69.69 106 ASN A O 1
ATOM 883 N N . VAL A 1 107 ? -15.893 -8.471 8.516 1.00 73.19 107 VAL A N 1
ATOM 884 C CA . VAL A 1 107 ? -16.072 -9.880 8.898 1.00 73.19 107 VAL A CA 1
ATOM 885 C C . VAL A 1 107 ? -14.735 -10.621 8.966 1.00 73.19 107 VAL A C 1
ATOM 887 O O . VAL A 1 107 ? -14.465 -11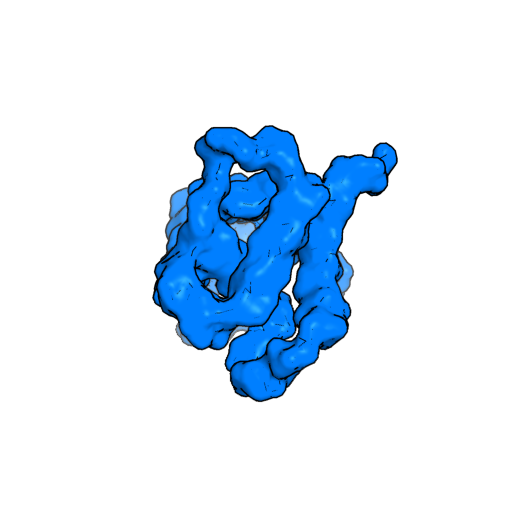.334 9.933 1.00 73.19 107 VAL A O 1
ATOM 890 N N . VAL A 1 108 ? -13.873 -10.446 7.964 1.00 73.31 108 VAL A N 1
ATOM 891 C CA . VAL A 1 108 ? -12.626 -11.209 7.808 1.00 73.31 108 VAL A CA 1
ATOM 892 C C . VAL A 1 108 ? -11.510 -10.645 8.692 1.00 73.31 108 VAL A C 1
ATOM 894 O O . VAL A 1 108 ? -10.723 -11.411 9.250 1.00 73.31 108 VAL A O 1
ATOM 897 N N . LEU A 1 109 ? -11.434 -9.318 8.858 1.00 78.75 109 LEU A N 1
ATOM 898 C CA . LEU A 1 109 ? -10.363 -8.625 9.587 1.00 78.75 109 LEU A CA 1
ATOM 899 C C . LEU A 1 109 ? -10.871 -7.496 10.523 1.00 78.75 109 LEU A C 1
ATOM 901 O O . LEU A 1 109 ? -10.247 -6.428 10.574 1.00 78.75 109 LEU A O 1
ATOM 905 N N . PRO A 1 110 ? -11.916 -7.711 11.356 1.00 82.38 110 PRO A N 1
ATOM 906 C CA . PRO A 1 110 ? -12.599 -6.652 12.120 1.00 82.38 110 PRO A CA 1
ATOM 907 C C . PRO A 1 110 ? -11.664 -5.783 12.964 1.00 82.38 110 PRO A C 1
ATOM 909 O O . PRO A 1 110 ? -11.783 -4.560 13.024 1.00 82.38 110 PRO A O 1
ATOM 912 N N . LYS A 1 111 ? -10.705 -6.417 13.650 1.00 84.69 111 LYS A N 1
ATOM 913 C CA . LYS A 1 111 ? -9.787 -5.720 14.562 1.00 84.69 111 LYS A CA 1
ATOM 914 C C . LYS A 1 111 ? -8.761 -4.869 13.818 1.00 84.69 111 LYS A C 1
ATOM 916 O O . LYS A 1 111 ? -8.369 -3.825 14.331 1.00 84.69 111 LYS A O 1
ATOM 921 N N . ILE A 1 112 ? -8.326 -5.315 12.640 1.00 86.25 112 ILE A N 1
ATOM 922 C CA . ILE A 1 112 ? -7.376 -4.574 11.806 1.00 86.25 112 ILE A CA 1
ATOM 923 C C . ILE A 1 112 ? -8.092 -3.404 11.156 1.00 86.25 112 ILE A C 1
ATOM 925 O O . ILE A 1 112 ? -7.594 -2.292 11.251 1.00 86.25 112 ILE A O 1
ATOM 929 N N . PHE A 1 113 ? -9.275 -3.637 10.588 1.00 86.94 113 PHE A N 1
ATOM 930 C CA . PHE A 1 113 ? -10.089 -2.585 9.991 1.00 86.94 113 PHE A CA 1
ATOM 931 C C . PHE A 1 113 ? -10.378 -1.460 10.990 1.00 86.94 113 PHE A C 1
ATOM 933 O O . PHE A 1 113 ? -10.045 -0.299 10.744 1.00 86.94 113 PHE A O 1
ATOM 940 N N . LYS A 1 114 ? -10.856 -1.814 12.191 1.00 88.38 114 LYS A N 1
ATOM 941 C CA . LYS A 1 114 ? -11.063 -0.854 13.282 1.00 88.38 114 LYS A CA 1
ATOM 942 C C . LYS A 1 114 ? -9.780 -0.105 13.657 1.00 88.38 114 LYS A C 1
ATOM 944 O O . LYS A 1 114 ? -9.810 1.114 13.800 1.00 88.38 114 LYS A O 1
ATOM 949 N N . PHE A 1 115 ? -8.654 -0.808 13.793 1.00 90.75 115 PHE A N 1
ATOM 950 C CA . PHE A 1 115 ? -7.365 -0.185 14.103 1.00 90.75 115 PHE A CA 1
ATOM 951 C C . PHE A 1 115 ? -6.906 0.786 13.004 1.00 90.75 115 PHE A C 1
ATOM 953 O O . PHE A 1 115 ? -6.501 1.905 13.311 1.00 90.75 115 PHE A O 1
ATOM 960 N N . THR A 1 116 ? -6.982 0.384 11.733 1.00 90.38 116 THR A N 1
ATOM 961 C CA . THR A 1 116 ? -6.635 1.218 10.574 1.00 90.38 116 THR A CA 1
ATOM 962 C C . THR A 1 116 ? -7.472 2.491 10.577 1.00 90.38 116 THR A C 1
ATOM 964 O O . THR A 1 116 ? -6.913 3.584 10.500 1.00 90.38 116 THR A O 1
ATOM 967 N N . ARG A 1 117 ? -8.791 2.356 10.752 1.00 89.25 117 ARG A N 1
ATOM 968 C CA . ARG A 1 117 ? -9.721 3.482 10.848 1.00 89.25 117 ARG A CA 1
ATOM 969 C C . ARG A 1 117 ? -9.336 4.443 11.973 1.00 89.25 117 ARG A C 1
ATOM 971 O O . ARG A 1 117 ? -9.205 5.639 11.737 1.00 89.25 117 ARG A O 1
ATOM 978 N N . GLU A 1 118 ? -9.097 3.926 13.179 1.00 90.38 118 GLU A N 1
ATOM 979 C CA . GLU A 1 118 ? -8.676 4.728 14.337 1.00 90.38 118 GLU A CA 1
ATOM 980 C C . GLU A 1 118 ? -7.352 5.469 14.083 1.00 90.38 118 GLU A C 1
ATOM 982 O O . GLU A 1 118 ? -7.234 6.643 14.426 1.00 90.38 118 GLU A O 1
ATOM 987 N N . GLN A 1 119 ? -6.363 4.821 13.458 1.00 90.88 119 GLN A N 1
ATOM 988 C CA . GLN A 1 119 ? -5.078 5.455 13.150 1.00 90.88 119 GLN A CA 1
ATOM 989 C C . GLN A 1 119 ? -5.199 6.563 12.102 1.00 90.88 119 GLN A C 1
ATOM 991 O O . GLN A 1 119 ? -4.573 7.609 12.272 1.00 90.88 119 GLN A O 1
ATOM 996 N N . VAL A 1 120 ? -5.990 6.355 11.045 1.00 88.62 120 VAL A N 1
ATOM 997 C CA . VAL A 1 120 ? -6.232 7.383 10.020 1.00 88.62 120 VAL A CA 1
ATOM 998 C C . VAL A 1 120 ? -6.936 8.586 10.642 1.00 88.62 120 VAL A C 1
ATOM 1000 O O . VAL A 1 120 ? -6.450 9.703 10.496 1.00 88.62 120 VAL A O 1
ATOM 1003 N N . LEU A 1 121 ? -8.006 8.358 11.412 1.00 85.94 121 LEU A N 1
ATOM 1004 C CA . LEU A 1 121 ? -8.751 9.423 12.094 1.00 85.94 121 LEU A CA 1
ATOM 1005 C C . LEU A 1 121 ? -7.882 10.218 13.074 1.00 85.94 121 LEU A C 1
ATOM 1007 O O . LEU A 1 121 ? -8.001 11.436 13.162 1.00 85.94 121 LEU A O 1
ATOM 1011 N N . LEU A 1 122 ? -6.998 9.537 13.806 1.00 87.69 122 LEU A N 1
ATOM 1012 C CA . LEU A 1 122 ? -6.111 10.183 14.769 1.00 87.69 122 LEU A CA 1
ATOM 1013 C C . LEU A 1 122 ? -5.029 11.035 14.090 1.00 87.69 122 LEU A C 1
ATOM 1015 O O . LEU A 1 122 ? -4.615 12.051 14.644 1.00 87.69 122 LEU A O 1
ATOM 1019 N N . LYS A 1 123 ? -4.519 10.594 12.935 1.00 86.44 123 LYS A N 1
ATOM 1020 C CA . LYS A 1 123 ? -3.313 11.163 12.314 1.00 86.44 123 LYS A CA 1
ATOM 1021 C C . LYS A 1 123 ? -3.602 12.095 11.144 1.00 86.44 123 LYS A C 1
ATOM 1023 O O . LYS A 1 123 ? -2.757 12.928 10.861 1.00 86.44 123 LYS A O 1
ATOM 1028 N N . GLU A 1 124 ? -4.757 11.994 10.496 1.00 82.50 124 GLU A N 1
ATOM 1029 C CA . GLU A 1 124 ? -5.180 12.871 9.392 1.00 82.50 124 GLU A CA 1
ATOM 1030 C C . GLU A 1 124 ? -6.577 13.471 9.647 1.00 82.50 124 GLU A C 1
ATOM 1032 O O . GLU A 1 124 ? -7.476 13.313 8.816 1.00 82.50 124 GLU A O 1
ATOM 1037 N N . PRO A 1 125 ? -6.796 14.162 10.784 1.00 75.38 125 PRO A N 1
ATOM 1038 C CA . PRO A 1 125 ? -8.114 14.703 11.130 1.00 75.38 125 PRO A CA 1
ATOM 1039 C C . PRO A 1 125 ? -8.618 15.734 10.104 1.00 75.38 125 PRO A C 1
ATOM 1041 O O . PRO A 1 125 ? -9.817 15.814 9.848 1.00 75.38 125 PRO A O 1
ATOM 1044 N N . ASP A 1 126 ? -7.705 16.470 9.463 1.00 71.31 126 ASP A N 1
ATOM 1045 C CA . ASP A 1 126 ? -8.023 17.561 8.529 1.00 71.31 126 ASP A CA 1
ATOM 1046 C C . ASP A 1 126 ? -8.472 17.077 7.137 1.00 71.31 126 ASP A C 1
ATOM 1048 O O . ASP A 1 126 ? -9.036 17.844 6.359 1.00 71.31 126 ASP A O 1
ATOM 1052 N N . VAL A 1 127 ? -8.241 15.802 6.806 1.00 66.56 127 VAL A N 1
ATOM 1053 C CA . VAL A 1 127 ? -8.678 15.193 5.533 1.00 66.56 127 VAL A CA 1
ATOM 1054 C C . VAL A 1 127 ? -10.168 14.806 5.590 1.00 66.56 127 VAL A C 1
ATOM 1056 O O . VAL A 1 127 ? -10.804 14.556 4.562 1.00 66.56 127 VAL A O 1
ATOM 1059 N N . TYR A 1 128 ? -10.742 14.785 6.799 1.00 59.91 128 TYR A N 1
ATOM 1060 C CA . TYR A 1 128 ? -12.027 14.165 7.109 1.00 59.91 128 TYR A CA 1
ATOM 1061 C C . TYR A 1 128 ? -13.282 15.049 6.952 1.00 59.91 128 TYR A C 1
ATOM 1063 O O . TYR A 1 128 ? -14.210 14.931 7.755 1.00 59.91 128 TYR A O 1
ATOM 1071 N N . PRO A 1 129 ? -13.386 15.882 5.898 1.00 48.78 129 PRO A N 1
ATOM 1072 C CA . PRO A 1 129 ? -14.726 16.184 5.400 1.00 48.78 129 PRO A CA 1
ATOM 1073 C C . PRO A 1 129 ? -15.019 15.760 3.953 1.00 48.78 129 PRO A C 1
ATOM 1075 O O . PRO A 1 129 ? -16.193 15.799 3.603 1.00 48.78 129 PRO A O 1
ATOM 1078 N N . PHE A 1 130 ? -14.057 15.328 3.113 1.00 51.56 130 PHE A N 1
ATOM 1079 C CA . PHE A 1 130 ? -14.382 15.131 1.679 1.00 51.56 130 PHE A CA 1
ATOM 1080 C C . PHE A 1 130 ? -13.738 13.976 0.884 1.00 51.56 130 PHE A C 1
ATOM 1082 O O . PHE A 1 130 ? -14.156 13.803 -0.257 1.00 51.56 130 PHE A O 1
ATOM 1089 N N . TYR A 1 131 ? -12.796 13.166 1.398 1.00 61.94 131 TYR A N 1
ATOM 1090 C CA . TYR A 1 131 ? -12.006 12.309 0.478 1.00 61.94 131 TYR A CA 1
ATOM 1091 C C . TYR A 1 131 ? -11.855 10.808 0.761 1.00 61.94 131 TYR A C 1
ATOM 1093 O O . TYR A 1 131 ? -11.477 10.098 -0.165 1.00 61.94 131 TYR A O 1
ATOM 1101 N N . LEU A 1 132 ? -12.130 10.286 1.961 1.00 75.88 132 LEU A N 1
ATOM 1102 C CA . LEU A 1 132 ? -11.911 8.854 2.239 1.00 75.88 132 LEU A CA 1
ATOM 1103 C C . LEU A 1 132 ? -13.202 8.132 2.617 1.00 75.88 132 LEU A C 1
ATOM 1105 O O . LEU A 1 132 ? -13.813 8.430 3.643 1.00 75.88 132 LEU A O 1
ATOM 1109 N N . SER A 1 133 ? -13.581 7.165 1.788 1.00 85.31 133 SER A N 1
ATOM 1110 C CA . SER A 1 133 ? -14.679 6.230 2.021 1.00 85.31 133 SER A CA 1
ATOM 1111 C C . SER A 1 133 ? -14.255 5.077 2.944 1.00 85.31 133 SER A C 1
ATOM 1113 O O . SER A 1 133 ? -13.068 4.813 3.135 1.00 85.31 133 SER A O 1
ATOM 1115 N N . GLU A 1 134 ? -15.215 4.338 3.507 1.00 85.50 134 GLU A N 1
ATOM 1116 C CA . GLU A 1 134 ? -14.904 3.107 4.258 1.00 85.50 134 GLU A CA 1
ATOM 1117 C C . GLU A 1 134 ? -14.249 2.039 3.351 1.00 85.50 134 GLU A C 1
ATOM 1119 O O . GLU A 1 134 ? -13.424 1.262 3.834 1.00 85.50 134 GLU A O 1
ATOM 1124 N N . ASN A 1 135 ? -14.508 2.062 2.035 1.00 87.06 135 ASN A N 1
ATOM 1125 C CA . ASN A 1 135 ? -13.809 1.218 1.056 1.00 87.06 135 ASN A CA 1
ATOM 1126 C C . ASN A 1 135 ? -12.315 1.566 0.995 1.00 87.06 135 ASN A C 1
ATOM 1128 O O . ASN A 1 135 ? -11.471 0.674 0.990 1.00 87.06 135 ASN A O 1
ATOM 1132 N N . ASP A 1 136 ? -11.955 2.853 1.027 1.00 86.44 136 ASP A N 1
ATOM 1133 C CA . ASP A 1 136 ? -10.547 3.271 1.050 1.00 86.44 136 ASP A CA 1
ATOM 1134 C C . ASP A 1 136 ? -9.827 2.767 2.307 1.00 86.44 136 ASP A C 1
ATOM 1136 O O . ASP A 1 136 ? -8.665 2.348 2.259 1.00 86.44 136 ASP A O 1
ATOM 1140 N N . ILE A 1 137 ? -10.529 2.765 3.444 1.00 87.69 137 ILE A N 1
ATOM 1141 C CA . ILE A 1 137 ? -10.017 2.201 4.695 1.00 87.69 137 ILE A CA 1
ATOM 1142 C C . ILE A 1 137 ? -9.857 0.681 4.579 1.00 87.69 137 ILE A C 1
ATOM 1144 O O . ILE A 1 137 ? -8.844 0.148 5.038 1.00 87.69 137 ILE A O 1
ATOM 1148 N N . ALA A 1 138 ? -10.793 -0.016 3.930 1.00 86.75 138 ALA A N 1
ATOM 1149 C CA . ALA A 1 138 ? -10.729 -1.463 3.726 1.00 86.75 138 ALA A CA 1
ATOM 1150 C C . ALA A 1 138 ? -9.530 -1.835 2.846 1.00 86.75 138 ALA A C 1
ATOM 1152 O O . ALA A 1 138 ? -8.707 -2.676 3.223 1.00 86.75 138 ALA A O 1
ATOM 1153 N N . VAL A 1 139 ? -9.352 -1.115 1.738 1.00 88.06 139 VAL A N 1
ATOM 1154 C CA . VAL A 1 139 ? -8.194 -1.232 0.849 1.00 88.06 139 VAL A CA 1
ATOM 1155 C C . VAL A 1 139 ? -6.888 -0.985 1.609 1.00 88.06 139 VAL A C 1
ATOM 1157 O O . VAL A 1 139 ? -5.943 -1.770 1.487 1.00 88.06 139 VAL A O 1
ATOM 1160 N N . LEU A 1 140 ? -6.820 0.047 2.457 1.00 89.44 140 LEU A N 1
ATOM 1161 C CA . LEU A 1 140 ? -5.639 0.302 3.287 1.00 89.44 140 LEU A CA 1
ATOM 1162 C C . LEU A 1 140 ? -5.364 -0.844 4.270 1.00 89.44 140 LEU A C 1
ATOM 1164 O O . LEU A 1 140 ? -4.216 -1.271 4.412 1.00 89.44 140 LEU A O 1
ATOM 1168 N N . SER A 1 141 ? -6.390 -1.375 4.937 1.00 87.94 141 SER A N 1
ATOM 1169 C CA . SER A 1 141 ? -6.246 -2.538 5.818 1.00 87.94 141 SER A CA 1
ATOM 1170 C C . SER A 1 141 ? -5.685 -3.748 5.069 1.00 87.94 141 SER A C 1
ATOM 1172 O O . SER A 1 141 ? -4.778 -4.418 5.569 1.00 87.94 141 SER A O 1
ATOM 1174 N N . MET A 1 142 ? -6.147 -3.990 3.843 1.00 84.88 142 MET A N 1
ATOM 1175 C CA . MET A 1 142 ? -5.651 -5.074 2.997 1.00 84.88 142 MET A CA 1
ATOM 1176 C C . MET A 1 142 ? -4.200 -4.859 2.558 1.00 84.88 142 MET A C 1
ATOM 1178 O O . MET A 1 142 ? -3.385 -5.786 2.651 1.00 84.88 142 MET A O 1
ATOM 1182 N N . LEU A 1 143 ? -3.839 -3.633 2.165 1.00 87.25 143 LEU A N 1
ATOM 1183 C CA . LEU A 1 143 ? -2.460 -3.254 1.848 1.00 87.25 143 LEU A CA 1
ATOM 1184 C C . LEU A 1 143 ? -1.516 -3.507 3.026 1.00 87.25 143 LEU A C 1
ATOM 1186 O O . LEU A 1 143 ? -0.435 -4.074 2.836 1.00 87.25 143 LEU A O 1
ATOM 1190 N N . LEU A 1 144 ? -1.924 -3.131 4.239 1.00 88.31 144 LEU A N 1
ATOM 1191 C CA . LEU A 1 144 ? -1.151 -3.346 5.461 1.00 88.31 144 LEU A CA 1
ATOM 1192 C C . LEU A 1 144 ? -0.904 -4.838 5.706 1.00 88.31 144 LEU A C 1
ATOM 1194 O O . LEU A 1 144 ? 0.236 -5.248 5.936 1.00 88.31 144 LEU A O 1
ATOM 1198 N N . VAL A 1 145 ? -1.942 -5.669 5.603 1.00 81.81 145 VAL A N 1
ATOM 1199 C CA . VAL A 1 145 ? -1.856 -7.121 5.840 1.00 81.81 145 VAL A CA 1
ATOM 1200 C C . VAL A 1 145 ? -0.969 -7.809 4.799 1.00 81.81 145 VAL A C 1
ATOM 1202 O O . VAL A 1 145 ? -0.115 -8.631 5.151 1.00 81.81 145 VAL A O 1
ATOM 1205 N N . LYS A 1 146 ? -1.128 -7.459 3.517 1.00 79.25 146 LYS A N 1
ATOM 1206 C CA . LYS A 1 146 ? -0.318 -8.003 2.414 1.00 79.25 146 LYS A CA 1
ATOM 1207 C C . LYS A 1 146 ? 1.153 -7.619 2.561 1.00 79.25 146 LYS A C 1
ATOM 1209 O O . LYS A 1 146 ? 2.032 -8.459 2.364 1.00 79.25 146 LYS A O 1
ATOM 1214 N N . ASN A 1 147 ? 1.441 -6.385 2.973 1.00 79.12 147 ASN A N 1
ATOM 1215 C CA . ASN A 1 147 ? 2.816 -5.905 3.104 1.00 79.12 147 ASN A CA 1
ATOM 1216 C C . ASN A 1 147 ? 3.527 -6.344 4.386 1.00 79.12 147 ASN A C 1
ATOM 1218 O O . ASN A 1 147 ? 4.757 -6.327 4.415 1.00 79.12 147 ASN A O 1
ATOM 1222 N N . THR A 1 148 ? 2.787 -6.801 5.395 1.00 74.50 148 THR A N 1
ATOM 1223 C CA . THR A 1 148 ? 3.333 -7.352 6.645 1.00 74.50 148 THR A CA 1
ATOM 1224 C C . THR A 1 148 ? 3.481 -8.879 6.635 1.00 74.50 148 THR A C 1
ATOM 1226 O O . THR A 1 148 ? 3.836 -9.469 7.655 1.00 74.50 148 THR A O 1
ATOM 1229 N N . THR A 1 149 ? 3.290 -9.545 5.482 1.00 62.12 149 THR A N 1
ATOM 1230 C CA . THR A 1 149 ? 3.386 -11.017 5.312 1.00 62.12 149 THR A CA 1
ATOM 1231 C C . THR A 1 149 ? 2.467 -11.816 6.244 1.00 62.12 149 THR A C 1
ATOM 1233 O O . THR A 1 149 ? 2.752 -12.965 6.583 1.00 62.12 149 THR A O 1
ATOM 1236 N N . VAL A 1 150 ? 1.343 -11.236 6.672 1.00 52.72 150 VAL A N 1
ATOM 1237 C CA . VAL A 1 150 ? 0.520 -11.866 7.716 1.00 52.72 150 VAL A CA 1
ATOM 1238 C C . VAL A 1 150 ? -0.566 -12.790 7.170 1.00 52.72 150 VAL A C 1
ATOM 1240 O O . VAL A 1 150 ? -1.046 -13.660 7.893 1.00 52.72 150 VAL A O 1
ATOM 1243 N N . PHE A 1 151 ? -0.865 -12.720 5.871 1.00 49.12 151 PHE A N 1
ATOM 1244 C CA . PHE A 1 151 ? -1.776 -13.670 5.218 1.00 49.12 151 PHE A CA 1
ATOM 1245 C C . PHE A 1 151 ? -1.359 -15.142 5.416 1.00 49.12 151 PHE A C 1
ATOM 1247 O O . PHE A 1 151 ? -2.210 -16.022 5.474 1.00 49.12 151 PHE A O 1
ATOM 1254 N N . TYR A 1 152 ? -0.060 -15.415 5.587 1.00 45.31 152 TYR A N 1
ATOM 1255 C CA . TYR A 1 152 ? 0.475 -16.777 5.693 1.00 45.31 152 TYR A CA 1
ATOM 1256 C C . TYR A 1 152 ? 0.382 -17.418 7.083 1.00 45.31 152 TYR A C 1
ATOM 1258 O O . TYR A 1 152 ? 0.687 -18.600 7.216 1.00 45.31 152 TYR A O 1
ATOM 1266 N N . ARG A 1 153 ? 0.004 -16.676 8.132 1.00 45.94 153 ARG A N 1
ATOM 1267 C CA . ARG A 1 153 ? 0.125 -17.174 9.515 1.00 45.94 153 ARG A CA 1
ATOM 1268 C C . ARG A 1 153 ? -1.204 -17.474 10.224 1.00 45.94 153 ARG A C 1
ATOM 1270 O O . ARG A 1 153 ? -1.199 -17.795 11.408 1.00 45.94 153 ARG A O 1
ATOM 1277 N N . GLY A 1 154 ? -2.318 -17.442 9.491 1.00 48.34 154 GLY A N 1
ATOM 1278 C CA . GLY A 1 154 ? -3.650 -17.776 10.003 1.00 48.34 154 GLY A CA 1
ATOM 1279 C C . GLY A 1 154 ? -4.278 -16.672 10.868 1.00 48.34 154 GLY A C 1
ATOM 1280 O O . GLY A 1 154 ? -3.599 -15.945 11.593 1.00 48.34 154 GLY A O 1
ATOM 1281 N N . ALA A 1 155 ? -5.606 -16.551 10.799 1.00 49.84 155 ALA A N 1
ATOM 1282 C CA . ALA A 1 155 ? -6.390 -15.483 11.432 1.00 49.84 155 ALA A CA 1
ATOM 1283 C C . ALA A 1 155 ? -6.264 -15.412 12.974 1.00 49.84 155 ALA A C 1
ATOM 1285 O O . ALA A 1 155 ? -6.499 -14.360 13.569 1.00 49.84 155 ALA A O 1
ATOM 1286 N N . ASN A 1 156 ? -5.830 -16.494 13.630 1.00 53.88 156 ASN A N 1
ATOM 1287 C CA . ASN A 1 156 ? -5.767 -16.596 15.093 1.00 53.88 156 ASN A CA 1
ATOM 1288 C C . ASN A 1 156 ? -4.703 -15.698 15.754 1.00 53.88 156 ASN A C 1
ATOM 1290 O O . ASN A 1 156 ? -4.785 -15.442 16.959 1.00 53.88 156 ASN A O 1
ATOM 1294 N N . TRP A 1 157 ? -3.723 -15.185 15.000 1.00 56.25 157 TRP A N 1
ATOM 1295 C CA . TRP A 1 157 ? -2.647 -14.359 15.567 1.00 56.25 157 TRP A CA 1
ATOM 1296 C C . TRP A 1 157 ? -3.072 -12.912 15.875 1.00 56.25 157 TRP A C 1
ATOM 1298 O O . TRP A 1 157 ? -2.422 -12.233 16.661 1.00 56.25 157 TRP A O 1
ATOM 1308 N N . TRP A 1 158 ? -4.189 -12.435 15.321 1.00 65.19 158 TRP A N 1
ATOM 1309 C C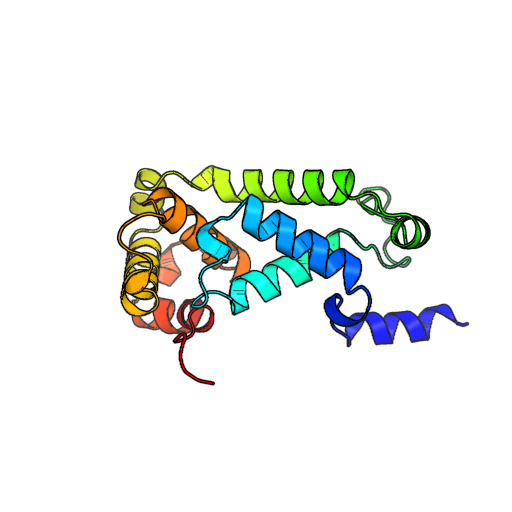A . TRP A 1 158 ? -4.667 -11.054 15.496 1.00 65.19 158 TRP A CA 1
ATOM 1310 C C . TRP A 1 158 ? -5.629 -10.872 16.673 1.00 65.19 158 TRP A C 1
ATOM 1312 O O . TRP A 1 158 ? -6.383 -9.900 16.755 1.00 65.19 158 TRP A O 1
ATOM 1322 N N . SER A 1 159 ? -5.638 -11.818 17.609 1.00 62.19 159 SER A N 1
ATOM 1323 C CA . SER A 1 159 ? -6.557 -11.790 18.743 1.00 62.19 159 SER A CA 1
ATOM 1324 C C . SER A 1 159 ? -6.271 -10.637 19.721 1.00 62.19 159 SER A C 1
ATOM 1326 O O . SER A 1 159 ? -7.201 -10.203 20.406 1.00 62.19 159 SER A O 1
ATOM 1328 N N . ASN A 1 160 ? -5.053 -10.079 19.733 1.00 73.81 160 ASN A N 1
ATOM 1329 C CA . ASN A 1 160 ? -4.610 -9.071 20.698 1.00 73.81 160 ASN A CA 1
ATOM 1330 C C . ASN A 1 160 ? -4.317 -7.694 20.063 1.00 73.81 160 ASN A C 1
ATOM 1332 O O . ASN A 1 160 ? -3.464 -7.567 19.183 1.00 73.81 160 ASN A O 1
ATOM 1336 N N . LYS A 1 161 ? -4.954 -6.639 20.596 1.00 78.38 161 LYS A N 1
ATOM 1337 C CA . LYS A 1 161 ? -4.750 -5.229 20.207 1.00 78.38 161 LYS A CA 1
ATOM 1338 C C . LYS A 1 161 ? -3.272 -4.811 20.232 1.00 78.38 161 LYS A C 1
ATOM 1340 O O . LYS A 1 161 ? -2.797 -4.197 19.285 1.00 78.38 161 LYS A O 1
ATOM 1345 N N . ARG A 1 162 ? -2.518 -5.224 21.256 1.00 81.69 162 ARG A N 1
ATOM 1346 C CA . ARG A 1 162 ? -1.096 -4.868 21.415 1.00 81.69 162 ARG A CA 1
ATOM 1347 C C . ARG A 1 162 ? -0.211 -5.451 20.308 1.00 81.69 162 ARG A C 1
ATOM 1349 O O . ARG A 1 162 ? 0.808 -4.866 19.954 1.00 81.69 162 ARG A O 1
ATOM 1356 N N . GLN A 1 163 ? -0.574 -6.617 19.771 1.00 79.62 163 GLN A N 1
ATOM 1357 C CA . GLN A 1 163 ? 0.146 -7.227 18.650 1.00 79.62 163 GLN A CA 1
ATOM 1358 C C . GLN A 1 163 ? -0.163 -6.492 17.345 1.00 79.62 163 GLN A C 1
ATOM 1360 O O . GLN A 1 163 ? 0.764 -6.189 16.601 1.00 79.62 163 GLN A O 1
ATOM 1365 N N . ILE A 1 164 ? -1.431 -6.134 17.117 1.00 83.81 164 ILE A N 1
ATOM 1366 C CA . ILE A 1 164 ? -1.841 -5.305 15.974 1.00 83.81 164 ILE A CA 1
ATOM 1367 C C . ILE A 1 164 ? -1.083 -3.977 15.983 1.00 83.81 164 ILE A C 1
ATOM 1369 O O . ILE A 1 164 ? -0.453 -3.634 14.989 1.00 83.81 164 ILE A O 1
ATOM 1373 N N . GLU A 1 165 ? -1.054 -3.275 17.115 1.00 86.12 165 GLU A N 1
ATOM 1374 C CA . GLU A 1 165 ? -0.311 -2.019 17.266 1.00 86.12 165 GLU A CA 1
ATOM 1375 C C . GLU A 1 165 ? 1.184 -2.191 16.984 1.00 86.12 165 GLU A C 1
ATOM 1377 O O . GLU A 1 165 ? 1.770 -1.406 16.244 1.00 86.12 165 GLU A O 1
ATOM 1382 N N . ARG A 1 166 ? 1.810 -3.245 17.523 1.00 84.00 166 ARG A N 1
ATOM 1383 C CA . ARG A 1 166 ? 3.240 -3.506 17.311 1.00 84.00 166 ARG A CA 1
ATOM 1384 C C . ARG A 1 166 ? 3.572 -3.833 15.852 1.00 84.00 166 ARG A C 1
ATOM 1386 O O . ARG A 1 166 ? 4.648 -3.472 15.388 1.00 84.00 166 ARG A O 1
ATOM 1393 N N . THR A 1 167 ? 2.688 -4.541 15.154 1.00 84.12 167 THR A N 1
ATOM 1394 C CA . THR A 1 167 ? 2.930 -5.022 13.786 1.00 84.12 167 THR A CA 1
ATOM 1395 C C . THR A 1 167 ? 2.507 -4.014 12.723 1.00 84.12 167 THR A C 1
ATOM 1397 O O . THR A 1 167 ? 3.201 -3.869 11.723 1.00 84.12 167 THR A O 1
ATOM 1400 N N . LEU A 1 168 ? 1.375 -3.336 12.916 1.00 88.56 168 LEU A N 1
ATOM 1401 C CA . LEU A 1 168 ? 0.799 -2.420 11.931 1.00 88.56 168 LEU A CA 1
ATOM 1402 C C . LEU A 1 168 ? 1.050 -0.948 12.260 1.00 88.56 168 LEU A C 1
ATOM 1404 O O . LEU A 1 168 ? 1.037 -0.116 11.359 1.00 88.56 168 LEU A O 1
ATOM 1408 N N . GLY A 1 169 ? 1.311 -0.611 13.525 1.00 86.31 169 GLY A N 1
ATOM 1409 C CA . GLY A 1 169 ? 1.541 0.771 13.947 1.00 86.31 169 GLY A CA 1
ATOM 1410 C C . GLY A 1 169 ? 2.771 1.414 13.308 1.00 86.31 169 GLY A C 1
ATOM 1411 O O . GLY A 1 169 ? 2.775 2.625 13.116 1.00 86.31 169 GLY A O 1
ATOM 1412 N N . CYS A 1 170 ? 3.772 0.623 12.904 1.00 86.12 170 CYS A N 1
ATOM 1413 C CA . CYS A 1 170 ? 4.968 1.127 12.221 1.00 86.12 170 CYS A CA 1
ATOM 1414 C C . CYS A 1 170 ? 4.679 1.768 10.854 1.00 86.12 170 CYS A C 1
ATOM 1416 O O . CYS A 1 170 ? 5.491 2.554 10.374 1.00 86.12 170 CYS A O 1
ATOM 1418 N N . TRP A 1 171 ? 3.532 1.465 10.241 1.00 91.38 171 TRP A N 1
ATOM 1419 C CA . TRP A 1 171 ? 3.123 2.063 8.970 1.00 91.38 171 TRP A CA 1
ATOM 1420 C C . TRP A 1 171 ? 2.504 3.445 9.124 1.00 91.38 171 TRP A C 1
ATOM 1422 O O . TRP A 1 171 ? 2.360 4.143 8.126 1.00 91.38 171 TRP A O 1
ATOM 1432 N N . PHE A 1 172 ? 2.147 3.835 10.350 1.00 91.12 172 PHE A N 1
ATOM 1433 C CA .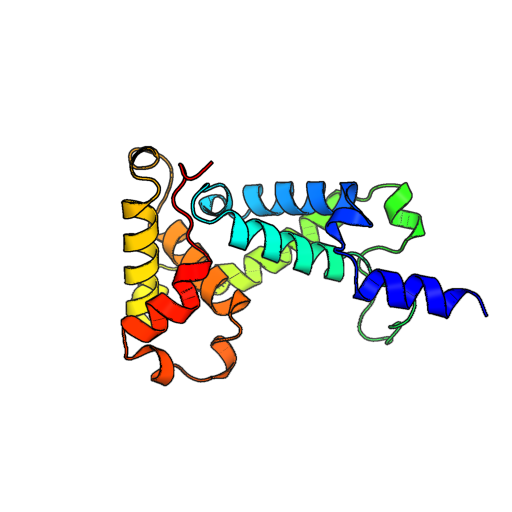 PHE A 1 172 ? 1.473 5.091 10.629 1.00 91.12 172 PHE A CA 1
ATOM 1434 C C . PHE A 1 172 ? 2.406 6.078 11.335 1.00 91.12 172 PHE A C 1
ATOM 1436 O O . PHE A 1 172 ? 2.734 5.889 12.507 1.00 91.12 172 PHE A O 1
ATOM 1443 N N . ILE A 1 173 ? 2.732 7.193 10.691 1.00 88.50 173 ILE A N 1
ATOM 1444 C CA . ILE A 1 173 ? 3.504 8.303 11.268 1.00 88.50 173 ILE A CA 1
ATOM 1445 C C . ILE A 1 173 ? 2.599 9.475 11.652 1.00 88.50 173 ILE A C 1
ATOM 1447 O O . ILE A 1 173 ? 1.528 9.662 11.079 1.00 88.50 173 ILE A O 1
ATOM 1451 N N . THR A 1 174 ? 3.022 10.277 12.625 1.00 79.81 174 THR A N 1
ATOM 1452 C CA . THR A 1 174 ? 2.347 11.540 12.951 1.00 79.81 174 THR A CA 1
ATOM 1453 C C . THR A 1 174 ? 2.797 12.606 11.945 1.00 79.81 174 THR A C 1
ATOM 1455 O O . THR A 1 174 ? 4.004 12.838 11.866 1.00 79.81 174 THR A O 1
ATOM 1458 N N . PRO A 1 175 ? 1.899 13.279 11.195 1.00 63.34 175 PRO A N 1
ATOM 1459 C CA . PRO A 1 175 ? 2.306 14.146 10.081 1.00 63.34 175 PRO A CA 1
ATOM 1460 C C . PRO A 1 175 ? 3.139 15.396 10.414 1.00 63.34 175 PRO A C 1
ATOM 1462 O O . PRO A 1 175 ? 3.489 16.113 9.487 1.00 63.34 175 PRO A O 1
ATOM 1465 N N . ASN A 1 176 ? 3.490 15.655 11.679 1.00 57.53 176 ASN A N 1
ATOM 1466 C CA . ASN A 1 176 ? 4.193 16.868 12.124 1.00 57.53 176 ASN A CA 1
ATOM 1467 C C . ASN A 1 176 ? 5.401 16.579 13.042 1.00 57.53 176 ASN A C 1
ATOM 1469 O O . ASN A 1 176 ? 5.671 17.327 13.976 1.00 57.53 176 ASN A O 1
ATOM 1473 N N . GLN A 1 177 ? 6.127 15.485 12.804 1.00 45.62 177 GLN A N 1
ATOM 1474 C CA . GLN A 1 177 ? 7.480 15.302 13.347 1.00 45.62 177 GLN A CA 1
ATOM 1475 C C . GLN A 1 177 ? 8.507 15.497 12.227 1.00 45.62 177 GLN A C 1
ATOM 1477 O O . GLN A 1 177 ? 9.089 14.530 11.748 1.00 45.62 177 GLN A O 1
ATOM 1482 N N . ASN A 1 178 ? 8.664 16.744 11.784 1.00 36.78 178 ASN A N 1
ATOM 1483 C CA . ASN A 1 178 ? 9.822 17.246 11.044 1.00 36.78 178 ASN A CA 1
ATOM 1484 C C . ASN A 1 178 ? 10.127 18.649 11.558 1.00 36.78 178 ASN A C 1
ATOM 1486 O O . ASN A 1 178 ? 9.171 19.456 11.592 1.00 36.78 178 ASN A O 1
#

Sequence (178 aa):
MSQSRELIVCQRLQFSVLFPEVHRLVRYALVRYFHVLQLRCVKPLLDVCAEKLTRHIIALPEKRNAFTRPFLDLGEIHGFAEERIDTLVHCWHNEISMYDDPDIANVVLPKIFKFTREQVLLKEPDVYPFYLSENDIAVLSMLLVKNTTVFYRGANWWSNKRQIERTLGCWFITPNQN

pLDDT: mean 73.96, std 16.51, range [36.78, 93.31]